Protein AF-J3F091-F1 (afdb_monomer)

Radius of gyration: 22.87 Å; Cα contacts (8 Å, |Δi|>4): 371; chains: 1; bounding box: 52×54×64 Å

Structure (mmCIF, N/CA/C/O backbone):
data_AF-J3F091-F1
#
_entry.id   AF-J3F091-F1
#
loop_
_atom_site.group_PDB
_atom_site.id
_atom_site.type_symbol
_atom_site.label_atom_id
_atom_site.label_alt_id
_atom_site.label_comp_id
_atom_site.label_asym_id
_atom_site.label_entity_id
_atom_site.label_seq_id
_atom_site.pdbx_PDB_ins_code
_atom_site.Cartn_x
_atom_site.Cartn_y
_atom_site.Cartn_z
_atom_site.occupancy
_atom_site.B_iso_or_equiv
_atom_site.auth_seq_id
_atom_site.auth_comp_id
_atom_site.auth_asym_id
_atom_site.auth_atom_id
_atom_site.pdbx_PDB_model_num
ATOM 1 N N . MET A 1 1 ? 9.835 2.067 -40.265 1.00 34.56 1 MET A N 1
ATOM 2 C CA . MET A 1 1 ? 10.605 1.625 -39.081 1.00 34.56 1 MET A CA 1
ATOM 3 C C . MET A 1 1 ? 11.265 2.865 -38.487 1.00 34.56 1 MET A C 1
ATOM 5 O O . MET A 1 1 ? 12.163 3.410 -39.111 1.00 34.56 1 MET A O 1
ATOM 9 N N . MET A 1 2 ? 10.737 3.411 -37.388 1.00 26.27 2 MET A N 1
ATOM 10 C CA . MET A 1 2 ? 11.212 4.689 -36.841 1.00 26.27 2 MET A CA 1
ATOM 11 C C . MET A 1 2 ? 12.392 4.422 -35.897 1.00 26.27 2 MET A C 1
ATOM 13 O O . MET A 1 2 ? 12.204 3.943 -34.782 1.00 26.27 2 MET A O 1
ATOM 17 N N . ASN A 1 3 ? 13.614 4.680 -36.372 1.00 36.56 3 ASN A N 1
ATOM 18 C CA . ASN A 1 3 ? 14.825 4.677 -35.551 1.00 36.56 3 ASN A CA 1
ATOM 19 C C . ASN A 1 3 ? 14.801 5.934 -34.674 1.00 36.56 3 ASN A C 1
ATOM 21 O O . ASN A 1 3 ? 15.277 6.995 -35.072 1.00 36.56 3 ASN A O 1
ATOM 25 N N . ILE A 1 4 ? 14.196 5.839 -33.490 1.00 39.91 4 ILE A N 1
ATOM 26 C CA . ILE A 1 4 ? 14.319 6.896 -32.489 1.00 39.91 4 ILE A CA 1
ATOM 27 C C . ILE A 1 4 ? 15.707 6.739 -31.869 1.00 39.91 4 ILE A C 1
ATOM 29 O O . ILE A 1 4 ? 15.922 5.904 -30.992 1.00 39.91 4 ILE A O 1
ATOM 33 N N . ALA A 1 5 ? 16.666 7.515 -32.372 1.00 38.53 5 ALA A N 1
ATOM 34 C CA . ALA A 1 5 ? 17.983 7.648 -31.770 1.00 38.53 5 ALA A CA 1
ATOM 35 C C . ALA A 1 5 ? 17.827 8.395 -30.438 1.00 38.53 5 ALA A C 1
ATOM 37 O O . ALA A 1 5 ? 17.924 9.620 -30.368 1.00 38.53 5 ALA A O 1
ATOM 38 N N . PHE A 1 6 ? 17.521 7.666 -29.367 1.00 47.50 6 PHE A N 1
ATOM 39 C CA . PHE A 1 6 ? 17.584 8.235 -28.031 1.00 47.50 6 PHE A CA 1
ATOM 40 C C . PHE A 1 6 ? 19.038 8.596 -27.740 1.00 47.50 6 PHE A C 1
ATOM 42 O O . PHE A 1 6 ? 19.936 7.772 -27.889 1.00 47.50 6 PHE A O 1
ATOM 49 N N . ALA A 1 7 ? 19.294 9.825 -27.291 1.00 58.09 7 ALA A N 1
ATOM 50 C CA . ALA A 1 7 ? 20.585 10.135 -26.699 1.00 58.09 7 ALA A CA 1
ATOM 51 C C . ALA A 1 7 ? 20.853 9.126 -25.567 1.00 58.09 7 ALA A C 1
ATOM 53 O O . ALA A 1 7 ? 20.085 9.068 -24.602 1.00 58.09 7 ALA A O 1
ATOM 54 N N . ASN A 1 8 ? 21.959 8.377 -25.655 1.00 67.88 8 ASN A N 1
ATOM 55 C CA . ASN A 1 8 ? 22.366 7.370 -24.660 1.00 67.88 8 ASN A CA 1
ATOM 56 C C . ASN A 1 8 ? 22.676 7.978 -23.276 1.00 67.88 8 ASN A C 1
ATOM 58 O O . ASN A 1 8 ? 23.118 7.281 -22.361 1.00 67.88 8 ASN A O 1
ATOM 62 N N . ARG A 1 9 ? 22.535 9.296 -23.098 1.00 84.31 9 ARG A N 1
ATOM 63 C CA . ARG A 1 9 ? 22.806 9.994 -21.841 1.00 84.31 9 ARG A CA 1
ATOM 64 C C . ARG A 1 9 ? 21.542 10.030 -20.990 1.00 84.31 9 ARG A C 1
ATOM 66 O O . ARG A 1 9 ? 20.541 10.597 -21.400 1.00 84.31 9 ARG A O 1
ATOM 73 N N . ILE A 1 10 ? 21.647 9.487 -19.782 1.00 86.19 10 ILE A N 1
ATOM 74 C CA . ILE A 1 10 ? 20.614 9.592 -18.748 1.00 86.19 10 ILE A CA 1
ATOM 75 C C . ILE A 1 10 ? 20.642 11.000 -18.141 1.00 86.19 10 ILE A C 1
ATOM 77 O O . ILE A 1 10 ? 21.720 11.463 -17.729 1.00 86.19 10 ILE A O 1
ATOM 81 N N . ASN A 1 11 ? 19.481 11.641 -18.035 1.00 85.31 11 ASN A N 1
ATOM 82 C CA . ASN A 1 11 ? 19.269 12.852 -17.251 1.00 85.31 11 ASN A CA 1
ATOM 83 C C . ASN A 1 11 ? 18.537 12.517 -15.946 1.00 85.31 11 ASN A C 1
ATOM 85 O O . ASN A 1 11 ? 17.369 12.151 -15.959 1.00 85.31 11 ASN A O 1
ATOM 89 N N . VAL A 1 12 ? 19.226 12.677 -14.815 1.00 78.62 12 VAL A N 1
ATOM 90 C CA . VAL A 1 12 ? 18.695 12.301 -13.498 1.00 78.62 12 VAL A CA 1
ATOM 91 C C . VAL A 1 12 ? 17.462 13.110 -13.126 1.00 78.62 12 VAL A C 1
ATOM 93 O O . VAL A 1 12 ? 16.561 12.548 -12.524 1.00 78.62 12 VAL A O 1
ATOM 96 N N . SER A 1 13 ? 17.378 14.392 -13.490 1.00 75.00 13 SER A N 1
ATOM 97 C CA . SER A 1 13 ? 16.257 15.239 -13.067 1.00 75.00 13 SER A CA 1
ATOM 98 C C . SER A 1 13 ? 14.975 15.007 -13.863 1.00 75.00 13 SER A C 1
ATOM 100 O O . SER A 1 13 ? 13.902 15.268 -13.333 1.00 75.00 13 SER A O 1
ATOM 102 N N . THR A 1 14 ? 15.065 14.509 -15.100 1.00 74.12 14 THR A N 1
ATOM 103 C CA . THR A 1 14 ? 13.910 14.463 -16.017 1.00 74.12 14 THR A CA 1
ATOM 104 C C . THR A 1 14 ? 13.577 13.081 -16.562 1.00 74.12 14 THR A C 1
ATOM 106 O O . THR A 1 14 ? 12.445 12.871 -16.983 1.00 74.12 14 THR A O 1
ATOM 109 N N . ASP A 1 15 ? 14.528 12.145 -16.617 1.00 68.25 15 ASP A N 1
ATOM 110 C CA . ASP A 1 15 ? 14.210 10.787 -17.063 1.00 68.25 15 ASP A CA 1
ATOM 111 C C . ASP A 1 15 ? 13.503 10.025 -15.938 1.00 68.25 15 ASP A C 1
ATOM 113 O O . ASP A 1 15 ? 13.957 10.047 -14.793 1.00 68.25 15 ASP A O 1
ATOM 117 N N . THR A 1 16 ? 12.435 9.304 -16.281 1.00 77.88 16 THR A N 1
ATOM 118 C CA . THR A 1 16 ? 11.893 8.226 -15.443 1.00 77.88 16 THR A CA 1
ATOM 119 C C . THR A 1 16 ? 12.799 6.998 -15.511 1.00 77.88 16 THR A C 1
ATOM 121 O O . THR A 1 16 ? 13.599 6.865 -16.445 1.00 77.88 16 THR A O 1
ATOM 124 N N . LEU A 1 17 ? 12.652 6.051 -14.581 1.00 80.38 17 LEU A N 1
ATOM 125 C CA . LEU A 1 17 ? 13.435 4.812 -14.593 1.00 80.38 17 LEU A CA 1
ATOM 126 C C . LEU A 1 17 ? 13.307 4.062 -15.929 1.00 80.38 17 LEU A C 1
ATOM 128 O O . LEU A 1 17 ? 14.318 3.681 -16.516 1.00 80.38 17 LEU A O 1
ATOM 132 N N . ASN A 1 18 ? 12.091 3.932 -16.464 1.00 77.19 18 ASN A N 1
ATOM 133 C CA . ASN A 1 18 ? 11.861 3.307 -17.770 1.00 77.19 18 ASN A CA 1
ATOM 134 C C . ASN A 1 18 ? 12.568 4.053 -18.907 1.00 77.19 18 ASN A C 1
ATOM 136 O O . ASN A 1 18 ? 13.228 3.426 -19.731 1.00 77.19 18 ASN A O 1
ATOM 140 N N . ALA A 1 19 ? 12.487 5.386 -18.943 1.00 74.25 19 ALA A N 1
ATOM 141 C CA . ALA A 1 19 ? 13.178 6.173 -19.963 1.00 74.25 19 ALA A CA 1
ATOM 142 C C . ALA A 1 19 ? 14.706 6.022 -19.855 1.00 74.25 19 ALA A C 1
ATOM 144 O O . ALA A 1 19 ? 15.386 5.818 -20.861 1.00 74.25 19 ALA A O 1
ATOM 145 N N . ALA A 1 20 ? 15.249 6.059 -18.636 1.00 81.56 20 ALA A N 1
ATOM 146 C CA . ALA A 1 20 ? 16.674 5.891 -18.379 1.00 81.56 20 ALA A CA 1
ATOM 147 C C . ALA A 1 20 ? 17.183 4.496 -18.781 1.00 81.56 20 ALA A C 1
ATOM 149 O O . ALA A 1 20 ? 18.269 4.393 -19.354 1.00 81.56 20 ALA A O 1
ATOM 150 N N . LEU A 1 21 ? 16.399 3.442 -18.529 1.00 85.88 21 LEU A N 1
ATOM 151 C CA . LEU A 1 21 ? 16.703 2.070 -18.945 1.00 85.88 21 LEU A CA 1
ATOM 152 C C . LEU A 1 21 ? 16.613 1.904 -20.467 1.00 85.88 21 LEU A C 1
ATOM 154 O O . LEU A 1 21 ? 17.529 1.345 -21.067 1.00 85.88 21 LEU A O 1
ATOM 158 N N . LEU A 1 22 ? 15.579 2.455 -21.114 1.00 82.19 22 LEU A N 1
ATOM 159 C CA . LEU A 1 22 ? 15.420 2.407 -22.574 1.00 82.19 22 LEU A CA 1
ATOM 160 C C . LEU A 1 22 ? 16.574 3.090 -23.319 1.00 82.19 22 LEU A C 1
ATOM 162 O O . LEU A 1 22 ? 17.001 2.609 -24.362 1.00 82.19 22 LEU A O 1
ATOM 166 N N . ARG A 1 23 ? 17.170 4.148 -22.756 1.00 84.12 23 ARG A N 1
ATOM 167 C CA . ARG A 1 23 ? 18.395 4.774 -23.298 1.00 84.12 23 ARG A CA 1
ATOM 168 C C . ARG A 1 23 ? 19.633 3.869 -23.252 1.00 84.12 23 ARG A C 1
ATOM 170 O O . ARG A 1 23 ? 20.684 4.265 -23.751 1.00 84.12 23 ARG A O 1
ATOM 177 N N . LYS A 1 24 ? 19.553 2.710 -22.592 1.00 89.12 24 LYS A N 1
ATOM 178 C CA . LYS A 1 24 ? 20.671 1.791 -22.331 1.00 89.12 24 LYS A CA 1
ATOM 179 C C . LYS A 1 24 ? 20.488 0.397 -22.913 1.00 89.12 24 LYS A C 1
ATOM 181 O O . LYS A 1 24 ? 21.381 -0.430 -22.760 1.00 89.12 24 LYS A O 1
ATOM 186 N N . VAL A 1 25 ? 19.389 0.143 -23.619 1.00 84.94 25 VAL A N 1
ATOM 187 C CA . VAL A 1 25 ? 19.087 -1.183 -24.186 1.00 84.94 25 VAL A CA 1
ATOM 188 C C . VAL A 1 25 ? 20.053 -1.613 -25.292 1.00 84.94 25 VAL A C 1
ATOM 190 O O . VAL A 1 25 ? 20.107 -2.794 -25.625 1.00 84.94 25 VAL A O 1
ATOM 193 N N . ASP A 1 26 ? 20.829 -0.670 -25.837 1.00 85.19 26 ASP A N 1
ATOM 194 C CA . ASP A 1 26 ? 21.852 -0.924 -26.855 1.00 85.19 26 ASP A CA 1
ATOM 195 C C . ASP A 1 26 ? 23.283 -0.586 -26.386 1.00 85.19 26 ASP A C 1
ATOM 197 O O . ASP A 1 26 ? 24.215 -0.438 -27.171 1.00 85.19 26 ASP A O 1
ATOM 201 N N . ASN A 1 27 ? 23.494 -0.444 -25.074 1.00 87.38 27 ASN A N 1
ATOM 202 C CA . ASN A 1 27 ? 24.823 -0.163 -24.539 1.00 87.38 27 ASN A CA 1
ATOM 203 C C . ASN A 1 27 ? 25.702 -1.426 -24.549 1.00 87.38 27 ASN A C 1
ATOM 205 O O . ASN A 1 27 ? 25.339 -2.441 -23.968 1.00 87.38 27 ASN A O 1
ATOM 209 N N . HIS A 1 28 ? 26.907 -1.329 -25.114 1.00 87.88 28 HIS A N 1
ATOM 210 C CA . HIS A 1 28 ? 27.915 -2.399 -25.041 1.00 87.88 28 HIS A CA 1
ATOM 211 C C . HIS A 1 28 ? 28.732 -2.381 -23.739 1.00 87.88 28 HIS A C 1
ATOM 213 O O . HIS A 1 28 ? 29.452 -3.327 -23.434 1.00 87.88 28 HIS A O 1
ATOM 219 N N . SER A 1 29 ? 28.636 -1.300 -22.962 1.00 88.62 29 SER A N 1
ATOM 220 C CA . SER A 1 29 ? 29.273 -1.173 -21.653 1.00 88.62 29 SER A CA 1
ATOM 221 C C . SER A 1 29 ? 28.506 -0.209 -20.745 1.00 88.62 29 SER A C 1
ATOM 223 O O . SER A 1 29 ? 27.761 0.672 -21.201 1.00 88.62 29 SER A O 1
ATOM 225 N N . PHE A 1 30 ? 28.694 -0.376 -19.435 1.00 89.88 30 PHE A N 1
ATOM 226 C CA . PHE A 1 30 ? 28.056 0.424 -18.395 1.00 89.88 30 PHE A CA 1
ATOM 227 C C . PHE A 1 30 ? 29.126 0.987 -17.464 1.00 89.88 30 PHE A C 1
ATOM 229 O O . PHE A 1 30 ? 29.963 0.259 -16.942 1.00 89.88 30 PHE A O 1
ATOM 236 N N . SER A 1 31 ? 29.121 2.307 -17.287 1.00 91.25 31 SER A N 1
ATOM 237 C CA . SER A 1 31 ? 30.067 3.004 -16.414 1.00 91.25 31 SER A CA 1
ATOM 238 C C . SER A 1 31 ? 29.506 3.193 -15.008 1.00 91.25 31 SER A C 1
ATOM 240 O O . SER A 1 31 ? 28.291 3.277 -14.833 1.00 91.25 31 SER A O 1
ATOM 242 N N . GLU A 1 32 ? 30.378 3.421 -14.023 1.00 90.62 32 GLU A N 1
ATOM 243 C CA . GLU A 1 32 ? 29.967 3.751 -12.646 1.00 90.62 32 GLU A CA 1
ATOM 244 C C . GLU A 1 32 ? 29.029 4.969 -12.583 1.00 90.62 32 GLU A C 1
ATOM 246 O O . GLU A 1 32 ? 28.060 5.016 -11.821 1.00 90.62 32 GLU A O 1
ATOM 251 N N . LYS A 1 33 ? 29.254 5.945 -13.472 1.00 91.12 33 LYS A N 1
ATOM 252 C CA . LYS A 1 33 ? 28.367 7.102 -13.637 1.00 91.12 33 LYS A CA 1
ATOM 253 C C . LYS A 1 33 ? 26.975 6.692 -14.119 1.00 91.12 33 LYS A C 1
ATOM 255 O O . LYS A 1 33 ? 25.996 7.315 -13.728 1.00 91.12 33 LYS A O 1
ATOM 260 N N . THR A 1 34 ? 26.871 5.677 -14.974 1.00 92.12 34 THR A N 1
ATOM 261 C CA . THR A 1 34 ? 25.578 5.138 -15.419 1.00 92.12 34 THR A CA 1
ATOM 262 C C . THR A 1 34 ? 24.849 4.475 -14.258 1.00 92.12 34 THR A C 1
ATOM 264 O O . THR A 1 34 ? 23.692 4.813 -14.023 1.00 92.12 34 THR A O 1
ATOM 267 N N . PHE A 1 35 ? 25.531 3.624 -13.487 1.00 92.94 35 PHE A N 1
ATOM 268 C CA . PHE A 1 35 ? 24.922 2.973 -12.328 1.00 92.94 35 PHE A CA 1
ATOM 269 C C . PHE A 1 35 ? 24.443 3.990 -11.293 1.00 92.94 35 PHE A C 1
ATOM 271 O O . PHE A 1 35 ? 23.296 3.942 -10.871 1.00 92.94 35 PHE A O 1
ATOM 278 N N . THR A 1 36 ? 25.272 4.979 -10.954 1.00 92.81 36 THR A N 1
ATOM 279 C CA . THR A 1 36 ? 24.921 6.022 -9.973 1.00 92.81 36 THR A CA 1
ATOM 280 C C . THR A 1 36 ? 23.674 6.810 -10.382 1.00 92.81 36 THR A C 1
ATOM 282 O O . THR A 1 36 ? 22.824 7.116 -9.549 1.00 92.81 36 THR A O 1
ATOM 285 N N . LYS A 1 37 ? 23.518 7.099 -11.679 1.00 94.44 37 LYS A N 1
ATOM 286 C CA . LYS A 1 37 ? 22.314 7.760 -12.195 1.00 94.44 37 LYS A CA 1
ATOM 287 C C . LYS A 1 37 ? 21.075 6.871 -12.107 1.00 94.44 37 LYS A C 1
ATOM 289 O O . LYS A 1 37 ? 20.023 7.370 -11.727 1.00 94.44 37 LYS A O 1
ATOM 294 N N . LEU A 1 38 ? 21.198 5.585 -12.438 1.00 94.31 38 LEU A N 1
ATOM 295 C CA . LEU A 1 38 ? 20.089 4.633 -12.331 1.00 94.31 38 LEU A CA 1
ATOM 296 C C . LEU A 1 38 ? 19.645 4.446 -10.877 1.00 94.31 38 LEU A C 1
ATOM 298 O O . LEU A 1 38 ? 18.449 4.487 -10.624 1.00 94.31 38 LEU A O 1
ATOM 302 N N . VAL A 1 39 ? 20.585 4.356 -9.929 1.00 90.06 39 VAL A N 1
ATOM 303 C CA . VAL A 1 39 ? 20.281 4.344 -8.486 1.00 90.06 39 VAL A CA 1
ATOM 304 C C . VAL A 1 39 ? 19.496 5.593 -8.095 1.00 90.06 39 VAL A C 1
ATOM 306 O O . VAL A 1 39 ? 18.419 5.487 -7.523 1.00 90.06 39 VAL A O 1
ATOM 309 N N . SER A 1 40 ? 19.991 6.780 -8.455 1.00 88.62 40 SER A N 1
ATOM 310 C CA . SER A 1 40 ? 19.326 8.038 -8.097 1.00 88.62 40 SER A CA 1
ATOM 311 C C . SER A 1 40 ? 17.902 8.136 -8.650 1.00 88.62 40 SER A C 1
ATOM 313 O O . SER A 1 40 ? 17.017 8.616 -7.948 1.00 88.62 40 SER A O 1
ATOM 315 N N . ILE A 1 41 ? 17.680 7.694 -9.890 1.00 80.94 41 ILE A N 1
ATOM 316 C CA . ILE A 1 41 ? 16.355 7.708 -10.520 1.00 80.94 41 ILE A CA 1
ATOM 317 C C . ILE A 1 41 ? 15.448 6.647 -9.892 1.00 80.94 41 ILE A C 1
ATOM 319 O O . ILE A 1 41 ? 14.300 6.941 -9.586 1.00 80.94 41 ILE A O 1
ATOM 323 N N . ALA A 1 42 ? 15.950 5.434 -9.656 1.00 82.69 42 ALA A N 1
ATOM 324 C CA . ALA A 1 42 ? 15.167 4.356 -9.062 1.00 82.69 42 ALA A CA 1
ATOM 325 C C . ALA A 1 42 ? 14.718 4.687 -7.632 1.00 82.69 42 ALA A C 1
ATOM 327 O O . ALA A 1 42 ? 13.562 4.441 -7.300 1.00 82.69 42 ALA A O 1
ATOM 328 N N . ASN A 1 43 ? 15.593 5.298 -6.827 1.00 81.44 43 ASN A N 1
ATOM 329 C CA . ASN A 1 43 ? 15.268 5.756 -5.476 1.00 81.44 43 ASN A CA 1
ATOM 330 C C . ASN A 1 43 ? 14.195 6.842 -5.484 1.00 81.44 43 ASN A C 1
ATOM 332 O O . ASN A 1 43 ? 13.275 6.797 -4.677 1.00 81.44 43 ASN A O 1
ATOM 336 N N . ARG A 1 44 ? 14.292 7.801 -6.413 1.00 85.56 44 ARG A N 1
ATOM 337 C CA . ARG A 1 44 ? 13.284 8.854 -6.559 1.00 85.56 44 ARG A CA 1
ATOM 338 C C . ARG A 1 44 ? 11.940 8.284 -7.017 1.00 85.56 44 ARG A C 1
ATOM 340 O O . ARG A 1 44 ? 10.916 8.607 -6.436 1.00 85.56 44 ARG A O 1
ATOM 347 N N . ASP A 1 45 ? 11.949 7.456 -8.058 1.00 68.50 45 ASP A N 1
ATOM 348 C CA . ASP A 1 45 ? 10.725 7.003 -8.730 1.00 68.50 45 ASP A CA 1
ATOM 349 C C . ASP A 1 45 ? 10.014 5.868 -7.985 1.00 68.50 45 ASP A C 1
ATOM 351 O O . ASP A 1 45 ? 8.820 5.668 -8.177 1.00 68.50 45 ASP A O 1
ATOM 355 N N . ASN A 1 46 ? 10.746 5.099 -7.176 1.00 69.75 46 ASN A N 1
ATOM 356 C CA . ASN A 1 46 ? 10.236 3.897 -6.516 1.00 69.75 46 ASN A CA 1
ATOM 357 C C . ASN A 1 46 ? 10.582 3.878 -5.028 1.00 69.75 46 ASN A C 1
ATOM 359 O O . ASN A 1 46 ? 10.647 2.800 -4.470 1.00 69.75 46 ASN A O 1
ATOM 363 N N . GLN A 1 47 ? 10.898 5.019 -4.407 1.00 76.00 47 GLN A N 1
ATOM 364 C CA . GLN A 1 47 ? 11.142 5.141 -2.958 1.00 76.00 47 GLN A CA 1
ATOM 365 C C . GLN A 1 47 ? 12.178 4.148 -2.383 1.00 76.00 47 GLN A C 1
ATOM 367 O O . GLN A 1 47 ? 12.180 3.833 -1.193 1.00 76.00 47 GLN A O 1
ATOM 372 N N . LEU A 1 48 ? 13.106 3.659 -3.213 1.00 71.88 48 LEU A N 1
ATOM 373 C CA . LEU A 1 48 ? 14.166 2.765 -2.760 1.00 71.88 48 LEU A CA 1
ATOM 374 C C . LEU A 1 48 ? 15.166 3.514 -1.879 1.00 71.88 48 LEU A C 1
ATOM 376 O O . LEU A 1 48 ? 15.605 4.621 -2.200 1.00 71.88 48 LEU A O 1
ATOM 380 N N . SER A 1 49 ? 15.617 2.859 -0.810 1.00 79.38 49 SER A N 1
ATOM 381 C CA . SER A 1 49 ? 16.794 3.332 -0.088 1.00 79.38 49 SER A CA 1
ATOM 382 C C . SER A 1 49 ? 18.038 3.226 -0.975 1.00 79.38 49 SER A C 1
ATOM 384 O O . SER A 1 49 ? 18.166 2.321 -1.806 1.00 79.38 49 SER A O 1
ATOM 386 N N . SER A 1 50 ? 19.008 4.117 -0.755 1.00 81.38 50 SER A N 1
ATOM 387 C CA . SER A 1 50 ? 20.271 4.110 -1.502 1.00 81.38 50 SER A CA 1
ATOM 388 C C . SER A 1 50 ? 20.992 2.769 -1.448 1.00 81.38 50 SER A C 1
ATOM 390 O O . SER A 1 50 ? 21.515 2.330 -2.466 1.00 81.38 50 SER A O 1
ATOM 392 N N . ALA A 1 51 ? 20.956 2.078 -0.307 1.00 78.62 51 ALA A N 1
ATOM 393 C CA . ALA A 1 51 ? 21.569 0.762 -0.164 1.00 78.62 51 ALA A CA 1
ATOM 394 C C . ALA A 1 51 ? 20.899 -0.303 -1.052 1.00 78.62 51 ALA A C 1
ATOM 396 O O . ALA A 1 51 ? 21.594 -1.101 -1.682 1.00 78.62 51 ALA A O 1
ATOM 397 N N . VAL A 1 52 ? 19.564 -0.298 -1.154 1.00 81.44 52 VAL A N 1
ATOM 398 C CA . VAL A 1 52 ? 18.832 -1.248 -2.010 1.00 81.44 52 VAL A CA 1
ATOM 399 C C . VAL A 1 52 ? 19.050 -0.921 -3.487 1.00 81.44 52 VAL A C 1
ATOM 401 O O . VAL A 1 52 ? 19.346 -1.819 -4.273 1.00 81.44 52 VAL A O 1
ATOM 404 N N . GLY A 1 53 ? 18.992 0.360 -3.864 1.00 85.00 53 GLY A N 1
ATOM 405 C CA . GLY A 1 53 ? 19.290 0.792 -5.229 1.00 85.00 53 GLY A CA 1
ATOM 406 C C . GLY A 1 53 ? 20.709 0.410 -5.669 1.00 85.00 53 GLY A C 1
ATOM 407 O O . GLY A 1 53 ? 20.893 -0.133 -6.761 1.00 85.00 53 GLY A O 1
ATOM 408 N N . GLU A 1 54 ? 21.720 0.626 -4.819 1.00 86.25 54 GLU A N 1
ATOM 409 C CA . GLU A 1 54 ? 23.096 0.194 -5.102 1.00 86.25 54 GLU A CA 1
ATOM 410 C C . GLU A 1 54 ? 23.224 -1.327 -5.208 1.00 86.25 54 GLU A C 1
ATOM 412 O O . GLU A 1 54 ? 23.970 -1.816 -6.060 1.00 86.25 54 GLU A O 1
ATOM 417 N N . SER A 1 55 ? 22.475 -2.080 -4.404 1.00 86.44 55 SER A N 1
ATOM 418 C CA . SER A 1 55 ? 22.484 -3.538 -4.490 1.00 86.44 55 SER A CA 1
ATOM 419 C C . SER A 1 55 ? 21.936 -4.045 -5.825 1.00 86.44 55 SER A C 1
ATOM 421 O O . SER A 1 55 ? 22.542 -4.913 -6.456 1.00 86.44 55 SER A O 1
ATOM 423 N N . ILE A 1 56 ? 20.868 -3.418 -6.329 1.00 91.94 56 ILE A N 1
ATOM 424 C CA . ILE A 1 56 ? 20.298 -3.738 -7.641 1.00 91.94 56 ILE A CA 1
ATOM 425 C C . ILE A 1 56 ? 21.272 -3.371 -8.764 1.00 91.94 56 ILE A C 1
ATOM 427 O O . ILE A 1 56 ? 21.664 -4.239 -9.539 1.00 91.94 56 ILE A O 1
ATOM 431 N N . PHE A 1 57 ? 21.679 -2.100 -8.865 1.00 93.62 57 PHE A N 1
ATOM 432 C CA . PHE A 1 57 ? 22.348 -1.595 -10.072 1.00 93.62 57 PHE A CA 1
ATOM 433 C C . PHE A 1 57 ? 23.872 -1.732 -10.073 1.00 93.62 57 PHE A C 1
ATOM 435 O O . PHE A 1 57 ? 24.461 -1.781 -11.154 1.00 93.62 57 PHE A O 1
ATOM 442 N N . LYS A 1 58 ? 24.510 -1.788 -8.898 1.00 88.75 58 LYS A N 1
ATOM 443 C CA . LYS A 1 58 ? 25.973 -1.913 -8.756 1.00 88.75 58 LYS A CA 1
ATOM 444 C C . LYS A 1 58 ? 26.415 -3.305 -8.303 1.00 88.75 58 LYS A C 1
ATOM 446 O O . LYS A 1 58 ? 27.614 -3.547 -8.218 1.00 88.75 58 LYS A O 1
ATOM 451 N N . GLY A 1 59 ? 25.477 -4.203 -7.983 1.00 75.19 59 GLY A N 1
ATOM 452 C CA . GLY A 1 59 ? 25.786 -5.554 -7.504 1.00 75.19 59 GLY A CA 1
ATOM 453 C C . GLY A 1 59 ? 26.489 -5.578 -6.143 1.00 75.19 59 GLY A C 1
ATOM 454 O O . GLY A 1 59 ? 27.190 -6.536 -5.829 1.00 75.19 59 GLY A O 1
ATOM 455 N N . ARG A 1 60 ? 26.346 -4.517 -5.339 1.00 76.56 60 ARG A N 1
ATOM 456 C CA . ARG A 1 60 ? 26.881 -4.481 -3.972 1.00 76.56 60 ARG A CA 1
ATOM 457 C C . ARG A 1 60 ? 25.980 -5.305 -3.054 1.00 76.56 60 ARG A C 1
ATOM 459 O O . ARG A 1 60 ? 24.757 -5.250 -3.172 1.00 76.56 60 ARG A O 1
ATOM 466 N N . ALA A 1 61 ? 26.555 -6.060 -2.125 1.00 63.69 61 ALA A N 1
ATOM 467 C CA . ALA A 1 61 ? 25.753 -6.685 -1.079 1.00 63.69 61 ALA A CA 1
ATOM 468 C C . ALA A 1 61 ? 25.021 -5.589 -0.286 1.00 63.69 61 ALA A C 1
ATOM 470 O O . ALA A 1 61 ? 25.634 -4.591 0.101 1.00 63.69 61 ALA A O 1
ATOM 471 N N . ALA A 1 62 ? 23.711 -5.745 -0.082 1.00 58.16 62 ALA A N 1
ATOM 472 C CA . ALA A 1 62 ? 22.985 -4.879 0.837 1.00 58.16 62 ALA A CA 1
ATOM 473 C C . ALA A 1 62 ? 23.587 -5.063 2.239 1.00 58.16 62 ALA A C 1
ATOM 475 O O . ALA A 1 62 ? 23.781 -6.197 2.673 1.00 58.16 62 ALA A O 1
ATOM 476 N N . ALA A 1 63 ? 23.914 -3.965 2.923 1.00 54.66 63 ALA A N 1
ATOM 477 C CA . ALA A 1 63 ? 24.440 -4.028 4.283 1.00 54.66 63 ALA A CA 1
ATOM 478 C C . ALA A 1 63 ? 23.455 -4.753 5.222 1.00 54.66 63 ALA A C 1
ATOM 480 O O . ALA A 1 63 ? 22.232 -4.695 5.029 1.00 54.66 63 ALA A O 1
ATOM 481 N N . ASP A 1 64 ? 23.980 -5.422 6.249 1.00 51.12 64 ASP A N 1
ATOM 482 C CA . ASP A 1 64 ? 23.150 -6.080 7.257 1.00 51.12 64 ASP A CA 1
ATOM 483 C C . ASP A 1 64 ? 22.167 -5.079 7.886 1.00 51.12 64 ASP A C 1
ATOM 485 O O . ASP A 1 64 ? 22.502 -3.930 8.168 1.00 51.12 64 ASP A O 1
ATOM 489 N N . GLY A 1 65 ? 20.912 -5.503 8.057 1.00 50.84 65 GLY A N 1
ATOM 490 C CA . GLY A 1 65 ? 19.852 -4.656 8.619 1.00 50.84 65 GLY A CA 1
ATOM 491 C C . GLY A 1 65 ? 19.146 -3.704 7.641 1.00 50.84 65 GLY A C 1
ATOM 492 O O . GLY A 1 65 ? 18.170 -3.076 8.041 1.00 50.84 65 GLY A O 1
ATOM 493 N N . VAL A 1 66 ? 19.536 -3.636 6.359 1.00 60.84 66 VAL A N 1
ATOM 494 C CA . VAL A 1 66 ? 18.786 -2.846 5.361 1.00 60.84 66 VAL A CA 1
ATOM 495 C C . VAL A 1 66 ? 17.355 -3.384 5.230 1.00 60.84 66 VAL A C 1
ATOM 497 O O . VAL A 1 66 ? 17.147 -4.577 4.964 1.00 60.84 66 VAL A O 1
ATOM 500 N N . GLN A 1 67 ? 16.374 -2.498 5.436 1.00 63.47 67 GLN A N 1
ATOM 501 C CA . GLN A 1 67 ? 14.967 -2.775 5.164 1.00 63.47 67 GLN A CA 1
ATOM 502 C C . GLN A 1 67 ? 14.745 -2.767 3.652 1.00 63.47 67 GLN A C 1
ATOM 504 O O . GLN A 1 67 ? 15.008 -1.775 2.970 1.00 63.47 67 GLN A O 1
ATOM 509 N N . VAL A 1 68 ? 14.321 -3.914 3.128 1.00 67.12 68 VAL A N 1
ATOM 510 C CA . VAL A 1 68 ? 14.031 -4.106 1.710 1.00 67.12 68 VAL A CA 1
ATOM 511 C C . VAL A 1 68 ? 12.524 -3.992 1.541 1.00 67.12 68 VAL A C 1
ATOM 513 O O . VAL A 1 68 ? 11.801 -4.911 1.916 1.00 67.12 68 VAL A O 1
ATOM 516 N N . ASP A 1 69 ? 12.050 -2.885 0.971 1.00 73.44 69 ASP A N 1
ATOM 517 C CA . ASP A 1 69 ? 10.648 -2.793 0.572 1.00 73.44 69 ASP A CA 1
ATOM 518 C C . ASP A 1 69 ? 10.415 -3.617 -0.703 1.00 73.44 69 ASP A C 1
ATOM 520 O O . ASP A 1 69 ? 10.845 -3.263 -1.807 1.00 73.44 69 ASP A O 1
ATOM 524 N N . ALA A 1 70 ? 9.724 -4.744 -0.544 1.00 76.00 70 ALA A N 1
ATOM 525 C CA . ALA A 1 70 ? 9.421 -5.660 -1.630 1.00 76.00 70 ALA A CA 1
ATOM 526 C C . ALA A 1 70 ? 8.561 -5.015 -2.729 1.00 76.00 70 ALA A C 1
ATOM 528 O O . ALA A 1 70 ? 8.642 -5.448 -3.880 1.00 76.00 70 ALA A O 1
ATOM 529 N N . VAL A 1 71 ? 7.749 -4.000 -2.413 1.00 69.12 71 VAL A N 1
ATOM 530 C CA . VAL A 1 71 ? 6.920 -3.295 -3.404 1.00 69.12 71 VAL A CA 1
ATOM 531 C C . VAL A 1 71 ? 7.803 -2.453 -4.314 1.00 69.12 71 VAL A C 1
ATOM 533 O O . VAL A 1 71 ? 7.782 -2.637 -5.534 1.00 69.12 71 VAL A O 1
ATOM 536 N N . SER A 1 72 ? 8.651 -1.617 -3.723 1.00 74.44 72 SER A N 1
ATOM 537 C CA . SER A 1 72 ? 9.638 -0.807 -4.436 1.00 74.44 72 SER A CA 1
ATOM 538 C C . SER A 1 72 ? 10.575 -1.655 -5.308 1.00 74.44 72 SER A C 1
ATOM 540 O O . SER A 1 72 ? 10.808 -1.344 -6.479 1.00 74.44 72 SER A O 1
ATOM 542 N N . VAL A 1 73 ? 11.057 -2.794 -4.792 1.00 81.75 73 VAL A N 1
ATOM 543 C CA . VAL A 1 73 ? 11.905 -3.718 -5.569 1.00 81.75 73 VAL A CA 1
ATOM 544 C C . VAL A 1 73 ? 11.128 -4.386 -6.712 1.00 81.75 73 VAL A C 1
ATOM 546 O O . VAL A 1 73 ? 11.662 -4.525 -7.816 1.00 81.75 73 VAL A O 1
ATOM 549 N N . LYS A 1 74 ? 9.856 -4.763 -6.508 1.00 80.62 74 LYS A N 1
ATOM 550 C CA . LYS A 1 74 ? 8.995 -5.296 -7.583 1.00 80.62 74 LYS A CA 1
ATOM 551 C C . LYS A 1 74 ? 8.745 -4.256 -8.677 1.00 80.62 74 LYS A C 1
ATOM 553 O O . LYS A 1 74 ? 8.795 -4.620 -9.849 1.00 80.62 74 LYS A O 1
ATOM 558 N N . ALA A 1 75 ? 8.531 -2.988 -8.328 1.00 69.56 75 ALA A N 1
ATOM 559 C CA . ALA A 1 75 ? 8.336 -1.913 -9.302 1.00 69.56 75 ALA A CA 1
ATOM 560 C C . ALA A 1 75 ? 9.574 -1.728 -10.200 1.00 69.56 75 ALA A C 1
ATOM 562 O O . ALA A 1 75 ? 9.461 -1.709 -11.429 1.00 69.56 75 ALA A O 1
ATOM 563 N N . VAL A 1 76 ? 10.773 -1.739 -9.606 1.00 82.00 76 VAL A N 1
ATOM 564 C CA . VAL A 1 76 ? 12.033 -1.733 -10.368 1.00 82.00 76 VAL A CA 1
ATOM 565 C C . VAL A 1 76 ? 12.193 -2.992 -11.222 1.00 82.00 76 VAL A C 1
ATOM 567 O O . VAL A 1 76 ? 12.602 -2.899 -12.380 1.00 82.00 76 VAL A O 1
ATOM 570 N N . LYS A 1 77 ? 11.821 -4.169 -10.704 1.00 86.25 77 LYS A N 1
ATOM 571 C CA . LYS A 1 77 ? 11.852 -5.426 -11.469 1.00 86.25 77 LYS A CA 1
ATOM 572 C C . LYS A 1 77 ? 10.940 -5.378 -12.703 1.00 86.25 77 LYS A C 1
ATOM 574 O O . LYS A 1 77 ? 11.332 -5.869 -13.762 1.00 86.25 77 LYS A O 1
ATOM 579 N N . VAL A 1 78 ? 9.751 -4.782 -12.594 1.00 73.31 78 VAL A N 1
ATOM 580 C CA . VAL A 1 78 ? 8.828 -4.594 -13.729 1.00 73.31 78 VAL A CA 1
ATOM 581 C C . VAL A 1 78 ? 9.445 -3.666 -14.775 1.00 73.31 78 VAL A C 1
ATOM 583 O O . VAL A 1 78 ? 9.526 -4.050 -15.939 1.00 73.31 78 VAL A O 1
ATOM 586 N N . ALA A 1 79 ? 9.975 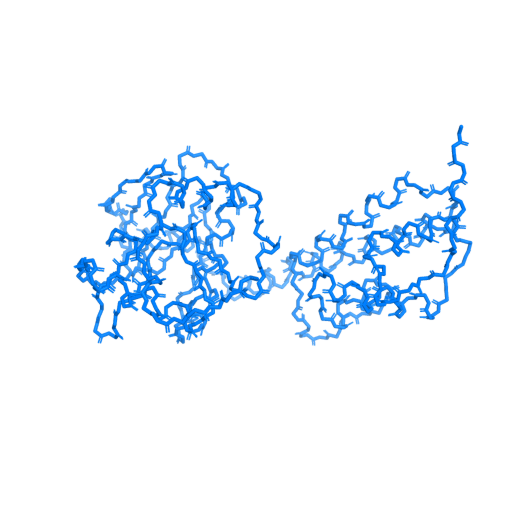-2.511 -14.359 1.00 73.19 79 ALA A N 1
ATOM 587 C CA . ALA A 1 79 ? 10.647 -1.564 -15.254 1.00 73.19 79 ALA A CA 1
ATOM 588 C C . ALA A 1 79 ? 11.821 -2.204 -16.024 1.00 73.19 79 ALA A C 1
ATOM 590 O O . ALA A 1 79 ? 11.959 -2.045 -17.239 1.00 73.19 79 ALA A O 1
ATOM 591 N 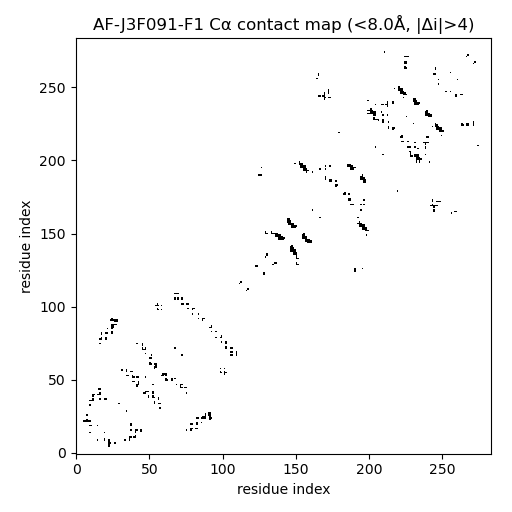N . LEU A 1 80 ? 12.641 -2.996 -15.328 1.00 84.62 80 LEU A N 1
ATOM 592 C CA . LEU A 1 80 ? 13.728 -3.772 -15.928 1.00 84.62 80 LEU A CA 1
ATOM 593 C C . LEU A 1 80 ? 13.220 -4.823 -16.921 1.00 84.62 80 LEU A C 1
ATOM 595 O O . LEU A 1 80 ? 13.785 -4.956 -18.005 1.00 84.62 80 LEU A O 1
ATOM 599 N N . SER A 1 81 ? 12.156 -5.550 -16.569 1.00 78.56 81 SER A N 1
ATOM 600 C CA . SER A 1 81 ? 11.567 -6.592 -17.421 1.00 78.56 81 SER A CA 1
ATOM 601 C C . SER A 1 81 ? 10.966 -6.011 -18.700 1.00 78.56 81 SER A C 1
ATOM 603 O O . SER A 1 81 ? 11.090 -6.606 -19.769 1.00 78.56 81 SER A O 1
ATOM 605 N N . ASP A 1 82 ? 10.342 -4.837 -18.610 1.00 70.75 82 ASP A N 1
ATOM 606 C CA . ASP A 1 82 ? 9.798 -4.134 -19.768 1.00 70.75 82 ASP A CA 1
ATOM 607 C C . ASP A 1 82 ? 10.905 -3.607 -20.679 1.00 70.75 82 ASP A C 1
ATOM 609 O O . ASP A 1 82 ? 10.867 -3.836 -21.887 1.00 70.75 82 ASP A O 1
ATOM 613 N N . ALA A 1 83 ? 11.939 -2.980 -20.117 1.00 77.50 83 ALA A N 1
ATOM 614 C CA . ALA A 1 83 ? 13.074 -2.499 -20.896 1.00 77.50 83 ALA A CA 1
ATOM 615 C C . ALA A 1 83 ? 13.879 -3.643 -21.547 1.00 77.50 83 ALA A C 1
ATOM 617 O O . ALA A 1 83 ? 14.350 -3.488 -22.675 1.00 77.50 83 ALA A O 1
ATOM 618 N N . LEU A 1 84 ? 13.982 -4.810 -20.895 1.00 83.00 84 LEU A N 1
ATOM 619 C CA . LEU A 1 84 ? 14.669 -5.992 -21.429 1.00 83.00 84 LEU A CA 1
ATOM 620 C C . LEU A 1 84 ? 14.084 -6.460 -22.774 1.00 83.00 84 LEU A C 1
ATOM 622 O O . LEU A 1 84 ? 14.836 -6.911 -23.635 1.00 83.00 84 LEU A O 1
ATOM 626 N N . LYS A 1 85 ? 12.774 -6.283 -23.004 1.00 85.50 85 LYS A N 1
ATOM 627 C CA . LYS A 1 85 ? 12.104 -6.617 -24.281 1.00 85.50 85 LYS A CA 1
ATOM 628 C C . LYS A 1 85 ? 12.670 -5.843 -25.477 1.00 85.50 85 LYS A C 1
ATOM 630 O O . LYS A 1 85 ? 12.474 -6.249 -26.619 1.00 85.50 85 LYS A O 1
ATOM 635 N N . HIS A 1 86 ? 13.349 -4.725 -25.223 1.00 81.31 86 HIS A N 1
ATOM 636 C CA . HIS A 1 86 ? 13.908 -3.838 -26.241 1.00 81.31 86 HIS A CA 1
ATOM 637 C C . HIS A 1 86 ? 15.432 -3.964 -26.391 1.00 81.31 86 HIS A C 1
ATOM 639 O O . HIS A 1 86 ? 16.016 -3.257 -27.214 1.00 81.31 86 HIS A O 1
ATOM 645 N N . VAL A 1 87 ? 16.077 -4.842 -25.615 1.00 84.75 87 VAL A N 1
ATOM 646 C CA . VAL A 1 87 ? 17.526 -5.067 -25.652 1.00 84.75 87 VAL A CA 1
ATOM 647 C C . VAL A 1 87 ? 17.924 -5.849 -26.895 1.00 84.75 87 VAL A C 1
ATOM 649 O O . VAL A 1 87 ? 17.334 -6.880 -27.209 1.00 84.75 87 VAL A O 1
ATOM 652 N N . LYS A 1 88 ? 18.942 -5.349 -27.601 1.00 81.12 88 LYS A N 1
ATOM 653 C CA . LYS A 1 88 ? 19.353 -5.881 -28.910 1.00 81.12 88 LYS A CA 1
ATOM 654 C C . LYS A 1 88 ? 20.726 -6.542 -28.921 1.00 81.12 88 LYS A C 1
ATOM 656 O O . LYS A 1 88 ? 21.020 -7.273 -29.860 1.00 81.12 88 LYS A O 1
ATOM 661 N N . ASN A 1 89 ? 21.556 -6.299 -27.905 1.00 88.56 89 ASN A N 1
ATOM 662 C CA . ASN A 1 89 ? 22.898 -6.870 -27.818 1.00 88.56 89 ASN A CA 1
ATOM 663 C C . ASN A 1 89 ? 23.112 -7.652 -26.514 1.00 88.56 89 ASN A C 1
ATOM 665 O O . ASN A 1 89 ? 22.500 -7.372 -25.480 1.00 88.56 89 ASN A O 1
ATOM 669 N N . GLU A 1 90 ? 24.011 -8.634 -26.572 1.00 89.81 90 GLU A N 1
ATOM 670 C CA . GLU A 1 90 ? 24.247 -9.579 -25.475 1.00 89.81 90 GLU A CA 1
ATOM 671 C C . GLU A 1 90 ? 24.891 -8.927 -24.240 1.00 89.81 90 GLU A C 1
ATOM 673 O O . GLU A 1 90 ? 24.623 -9.357 -23.121 1.00 89.81 90 GLU A O 1
ATOM 678 N N . HIS A 1 91 ? 25.665 -7.844 -24.397 1.00 88.88 91 HIS A N 1
ATOM 679 C CA . HIS A 1 91 ? 26.258 -7.131 -23.257 1.00 88.88 91 HIS A CA 1
ATOM 680 C C . HIS A 1 91 ? 25.189 -6.442 -22.403 1.00 88.88 91 HIS A C 1
ATOM 682 O O . HIS A 1 91 ? 25.151 -6.619 -21.183 1.00 88.88 91 HIS A O 1
ATOM 688 N N . ALA A 1 92 ? 24.285 -5.690 -23.036 1.00 88.31 92 ALA A N 1
ATOM 689 C CA . ALA A 1 92 ? 23.139 -5.099 -22.357 1.00 88.31 92 ALA A CA 1
ATOM 690 C C . ALA A 1 92 ? 22.228 -6.182 -21.769 1.00 88.31 92 ALA A C 1
ATOM 692 O O . ALA A 1 92 ? 21.780 -6.057 -20.630 1.00 88.31 92 ALA A O 1
ATOM 693 N N . LYS A 1 93 ? 22.002 -7.282 -22.493 1.00 90.06 93 LYS A N 1
ATOM 694 C CA . LYS A 1 93 ? 21.150 -8.381 -22.025 1.00 90.06 93 LYS A CA 1
ATOM 695 C C . LYS A 1 93 ? 21.706 -9.033 -20.762 1.00 90.06 93 LYS A C 1
ATOM 697 O O . LYS A 1 93 ? 20.950 -9.244 -19.812 1.00 90.06 93 LYS A O 1
ATOM 702 N N . ALA A 1 94 ? 23.014 -9.287 -20.720 1.00 87.81 94 ALA A N 1
ATOM 703 C CA . ALA A 1 94 ? 23.696 -9.801 -19.537 1.00 87.81 94 ALA A CA 1
ATOM 704 C C . ALA A 1 94 ? 23.544 -8.840 -18.348 1.00 87.81 94 ALA A C 1
ATOM 706 O O . ALA A 1 94 ? 23.136 -9.260 -17.267 1.00 87.81 94 ALA A O 1
ATOM 707 N N . GLN A 1 95 ? 23.771 -7.539 -18.560 1.00 92.50 95 GLN A N 1
ATOM 708 C CA . GLN A 1 95 ? 23.669 -6.542 -17.495 1.00 92.50 95 GLN A CA 1
ATOM 709 C C . GLN A 1 95 ? 22.245 -6.415 -16.926 1.00 92.50 95 GLN A C 1
ATOM 711 O O . GLN A 1 95 ? 22.069 -6.386 -15.709 1.00 92.50 95 GLN A O 1
ATOM 716 N N . PHE A 1 96 ? 21.222 -6.367 -17.784 1.00 91.50 96 PHE A N 1
ATOM 717 C CA . PHE A 1 96 ? 19.824 -6.305 -17.344 1.00 91.50 96 PHE A CA 1
ATOM 718 C C . PHE A 1 96 ? 19.398 -7.584 -16.619 1.00 91.50 96 PHE A C 1
ATOM 720 O O . PHE A 1 96 ? 18.693 -7.514 -15.613 1.00 91.50 96 PHE A O 1
ATOM 727 N N . SER A 1 97 ? 19.861 -8.743 -17.091 1.00 88.38 97 SER A N 1
ATOM 728 C CA . SER A 1 97 ? 19.602 -10.027 -16.431 1.00 88.38 97 SER A CA 1
ATOM 729 C C . SER A 1 97 ? 20.236 -10.079 -15.040 1.00 88.38 97 SER A C 1
ATOM 731 O O . SER A 1 97 ? 19.598 -10.546 -14.102 1.00 88.38 97 SER A O 1
ATOM 733 N N . MET A 1 98 ? 21.447 -9.531 -14.874 1.00 90.19 98 MET A N 1
ATOM 734 C CA . MET A 1 98 ? 22.078 -9.392 -13.558 1.00 90.19 98 MET A CA 1
ATOM 735 C C . MET A 1 98 ? 21.261 -8.497 -12.622 1.00 90.19 98 MET A C 1
ATOM 737 O O . MET A 1 98 ? 21.038 -8.870 -11.476 1.00 90.19 98 MET A O 1
ATOM 741 N N . TRP A 1 99 ? 20.766 -7.350 -13.094 1.00 94.75 99 TRP A N 1
ATOM 742 C CA . TRP A 1 99 ? 19.928 -6.470 -12.270 1.00 94.75 99 TRP A CA 1
ATOM 743 C C . TRP A 1 99 ? 18.606 -7.129 -11.862 1.00 94.75 99 TRP A C 1
ATOM 745 O O . TRP A 1 99 ? 18.180 -6.991 -10.717 1.00 94.75 99 TRP A O 1
ATOM 755 N N . LEU A 1 100 ? 17.977 -7.887 -12.766 1.00 87.12 100 LEU A N 1
ATOM 756 C CA . LEU A 1 100 ? 16.789 -8.684 -12.447 1.00 87.12 100 LEU A CA 1
ATOM 757 C C . LEU A 1 100 ? 17.092 -9.758 -11.396 1.00 87.12 100 LEU A C 1
ATOM 759 O O . LEU A 1 100 ? 16.325 -9.900 -10.445 1.00 87.12 100 LEU A O 1
ATOM 763 N N . ALA A 1 101 ? 18.224 -10.454 -11.523 1.00 83.75 101 ALA A N 1
ATOM 764 C CA . ALA A 1 101 ? 18.670 -11.431 -10.534 1.00 83.75 101 ALA A CA 1
ATOM 765 C C . ALA A 1 101 ? 18.948 -10.782 -9.166 1.00 83.75 101 ALA A C 1
ATOM 767 O O . ALA A 1 101 ? 18.593 -11.356 -8.139 1.00 83.75 101 ALA A O 1
ATOM 768 N N . SER A 1 102 ? 19.506 -9.566 -9.131 1.00 88.12 102 SER A N 1
ATOM 769 C CA . SER A 1 102 ? 19.658 -8.797 -7.889 1.00 88.12 102 SER A CA 1
ATOM 770 C C . SER A 1 102 ? 18.306 -8.467 -7.254 1.00 88.12 102 SER A C 1
ATOM 772 O O . SER A 1 102 ? 18.148 -8.632 -6.046 1.00 88.12 102 SER A O 1
ATOM 774 N N . CYS A 1 103 ? 17.305 -8.060 -8.046 1.00 85.06 103 CYS A N 1
ATOM 775 C CA . CYS A 1 103 ? 15.940 -7.884 -7.543 1.00 85.06 103 CYS A CA 1
ATOM 776 C C . CYS A 1 103 ? 15.382 -9.194 -6.972 1.00 85.06 103 CYS A C 1
ATOM 778 O O . CYS A 1 103 ? 14.791 -9.184 -5.897 1.00 85.06 103 CYS A O 1
ATOM 780 N N . ASP A 1 104 ? 15.582 -10.321 -7.656 1.00 85.75 104 ASP A N 1
ATOM 781 C CA . ASP A 1 104 ? 15.126 -11.628 -7.178 1.00 85.75 104 ASP A CA 1
ATOM 782 C C . ASP A 1 104 ? 15.802 -12.053 -5.877 1.00 85.75 104 ASP A C 1
ATOM 784 O O . ASP A 1 104 ? 15.109 -12.505 -4.967 1.00 85.75 104 ASP A O 1
ATOM 788 N N . SER A 1 105 ? 17.111 -11.823 -5.757 1.00 84.44 105 SER A N 1
ATOM 789 C CA . SER A 1 105 ? 17.882 -12.055 -4.534 1.00 84.44 105 SER A CA 1
ATOM 790 C C . SER A 1 105 ? 17.378 -11.197 -3.369 1.00 84.44 105 SER A C 1
ATOM 792 O O . SER A 1 105 ? 17.152 -11.689 -2.267 1.00 84.44 105 SER A O 1
ATOM 794 N N . LEU A 1 106 ? 17.100 -9.913 -3.605 1.00 79.44 106 LEU A N 1
ATOM 795 C CA . LEU A 1 106 ? 16.541 -9.022 -2.584 1.00 79.44 106 LEU A CA 1
ATOM 796 C C . LEU A 1 106 ? 15.122 -9.434 -2.174 1.00 79.44 106 LEU A C 1
ATOM 798 O O . LEU A 1 106 ? 14.786 -9.402 -0.992 1.00 79.44 106 LEU A O 1
ATOM 802 N N . LEU A 1 107 ? 14.303 -9.884 -3.126 1.00 78.00 107 LEU A N 1
ATOM 803 C CA . LEU A 1 107 ? 12.964 -10.412 -2.862 1.00 78.00 107 LEU A CA 1
ATOM 804 C C . LEU A 1 107 ? 12.993 -11.798 -2.200 1.00 78.00 107 LEU A C 1
ATOM 806 O O . LEU A 1 107 ? 12.015 -12.179 -1.555 1.00 78.00 107 LEU A O 1
ATOM 810 N N . SER A 1 108 ? 14.065 -12.580 -2.355 1.00 75.19 108 SER A N 1
ATOM 811 C CA . SER A 1 108 ? 14.278 -13.802 -1.574 1.00 75.19 108 SER A CA 1
ATOM 812 C C . SER A 1 108 ? 14.826 -13.500 -0.185 1.00 75.19 108 SER A C 1
ATOM 814 O O . SER A 1 108 ? 14.373 -14.129 0.753 1.00 75.19 108 SER A O 1
ATOM 816 N N . ILE A 1 109 ? 15.688 -12.490 -0.010 1.00 63.12 109 ILE A N 1
ATOM 817 C CA . ILE A 1 109 ? 16.143 -12.021 1.312 1.00 63.12 109 ILE A CA 1
ATOM 818 C C . ILE A 1 109 ? 14.974 -11.428 2.105 1.00 63.12 109 ILE A C 1
ATOM 820 O O . ILE A 1 109 ? 14.884 -11.663 3.303 1.00 63.12 109 ILE A O 1
ATOM 824 N N . GLY A 1 110 ? 14.056 -10.705 1.455 1.00 51.81 110 GLY A N 1
ATOM 825 C CA . GLY A 1 110 ? 12.788 -10.287 2.060 1.00 51.81 110 GLY A CA 1
ATOM 826 C C . GLY A 1 110 ? 11.971 -11.490 2.535 1.00 51.81 110 GLY A C 1
ATOM 827 O O . GLY A 1 110 ? 11.561 -11.518 3.685 1.00 51.81 110 GLY A O 1
ATOM 828 N N . ARG A 1 111 ? 11.862 -12.539 1.707 1.00 47.22 111 ARG A N 1
ATOM 829 C CA . ARG A 1 111 ? 11.204 -13.808 2.068 1.00 47.22 111 ARG A CA 1
ATOM 830 C C . ARG A 1 111 ? 11.949 -14.619 3.133 1.00 47.22 111 ARG A C 1
ATOM 832 O O . ARG A 1 111 ? 11.310 -15.304 3.916 1.00 47.22 111 ARG A O 1
ATOM 839 N N . ASP A 1 112 ? 13.274 -14.547 3.197 1.00 41.03 112 ASP A N 1
ATOM 840 C CA . ASP A 1 112 ? 14.097 -15.261 4.177 1.00 41.03 112 ASP A CA 1
ATOM 841 C C . ASP A 1 112 ? 14.237 -14.481 5.492 1.00 41.03 112 ASP A C 1
ATOM 843 O O . ASP A 1 112 ? 14.418 -15.093 6.537 1.00 41.03 112 ASP A O 1
ATOM 847 N N . LYS A 1 113 ? 14.085 -13.149 5.485 1.00 41.00 113 LYS A N 1
ATOM 848 C CA . LYS A 1 113 ? 13.856 -12.322 6.683 1.00 41.00 113 LYS A CA 1
ATOM 849 C C . LYS A 1 113 ? 12.403 -12.399 7.148 1.00 41.00 113 LYS A C 1
ATOM 851 O O . LYS A 1 113 ? 12.179 -12.351 8.347 1.00 41.00 113 LYS A O 1
ATOM 856 N N . GLU A 1 114 ? 11.439 -12.603 6.254 1.00 38.44 114 GLU A N 1
ATOM 857 C CA . GLU A 1 114 ? 10.086 -13.045 6.610 1.00 38.44 114 GLU A CA 1
ATOM 858 C C . GLU A 1 114 ? 10.118 -14.467 7.181 1.00 38.44 114 GLU A C 1
ATOM 860 O O . GLU A 1 114 ? 9.399 -14.719 8.132 1.00 38.44 114 GLU A O 1
ATOM 865 N N . LYS A 1 115 ? 10.994 -15.372 6.709 1.00 35.28 115 LYS A N 1
ATOM 866 C CA . LYS A 1 115 ? 11.190 -16.711 7.303 1.00 35.28 115 LYS A CA 1
ATOM 867 C C . LYS A 1 115 ? 12.016 -16.721 8.593 1.00 35.28 115 LYS A C 1
ATOM 869 O O . LYS A 1 115 ? 11.675 -17.479 9.483 1.00 35.28 115 LYS A O 1
ATOM 874 N N . LYS A 1 116 ? 13.049 -15.887 8.752 1.00 33.16 116 LYS A N 1
ATOM 875 C CA . LYS A 1 116 ? 13.814 -15.733 10.012 1.00 33.16 116 LYS A CA 1
ATOM 876 C C . LYS A 1 116 ? 13.090 -14.853 11.034 1.00 33.16 116 LYS A C 1
ATOM 878 O O . LYS A 1 116 ? 13.193 -15.078 12.231 1.00 33.16 116 LYS A O 1
ATOM 883 N N . GLY A 1 117 ? 12.291 -13.898 10.569 1.00 32.00 117 GLY A N 1
ATOM 884 C CA . GLY A 1 117 ? 11.232 -13.259 11.347 1.00 32.00 117 GLY A CA 1
ATOM 885 C C . GLY A 1 117 ? 10.077 -14.224 11.634 1.00 32.00 117 GLY A C 1
ATOM 886 O O . GLY A 1 117 ? 9.416 -14.083 12.658 1.00 32.00 117 GLY A O 1
ATOM 887 N N . ALA A 1 118 ? 9.874 -15.250 10.797 1.00 33.12 118 ALA A N 1
ATOM 888 C CA . ALA A 1 118 ? 8.993 -16.378 11.091 1.00 33.12 118 ALA A CA 1
ATOM 889 C C . ALA A 1 118 ? 9.618 -17.428 12.017 1.00 33.12 118 ALA A C 1
ATOM 891 O O . ALA A 1 118 ? 8.866 -18.116 12.686 1.00 33.12 118 ALA A O 1
ATOM 892 N N . GLU A 1 119 ? 10.943 -17.507 12.166 1.00 31.28 119 GLU A N 1
ATOM 893 C CA . GLU A 1 119 ? 11.592 -18.324 13.209 1.00 31.28 119 GLU A CA 1
ATOM 894 C C . GLU A 1 119 ? 11.391 -17.725 14.614 1.00 31.28 119 GLU A C 1
ATOM 896 O O . GLU A 1 119 ? 11.441 -18.452 15.600 1.00 31.28 119 GLU A O 1
ATOM 901 N N . PHE A 1 120 ? 11.042 -16.434 14.715 1.00 33.56 120 PHE A N 1
ATOM 902 C CA . PHE A 1 120 ? 10.452 -15.839 15.925 1.00 33.56 120 PHE A CA 1
ATOM 903 C C . PHE A 1 120 ? 8.909 -15.877 15.951 1.00 33.56 120 PHE A C 1
ATOM 905 O O . PHE A 1 120 ? 8.315 -15.532 16.969 1.00 33.56 120 PHE A O 1
ATOM 912 N N . ASN A 1 121 ? 8.253 -16.329 14.874 1.00 35.19 121 ASN A N 1
ATOM 913 C CA . ASN A 1 121 ? 6.797 -16.509 14.779 1.00 35.19 121 ASN A CA 1
ATOM 914 C C . ASN A 1 121 ? 6.389 -17.969 14.494 1.00 35.19 121 ASN A C 1
ATOM 916 O O . ASN A 1 121 ? 5.318 -18.207 13.938 1.00 35.19 121 ASN A O 1
ATOM 920 N N . THR A 1 122 ? 7.180 -18.963 14.912 1.00 33.28 122 THR A N 1
ATOM 921 C CA . THR A 1 122 ? 6.733 -20.364 15.005 1.00 33.28 122 THR A CA 1
ATOM 922 C C . THR A 1 122 ? 5.824 -20.556 16.224 1.00 33.28 122 THR A C 1
ATOM 924 O O . THR A 1 122 ? 6.110 -21.344 17.122 1.00 33.28 122 THR A O 1
ATOM 927 N N . GLY A 1 123 ? 4.724 -19.811 16.265 1.00 32.53 123 GLY A N 1
ATOM 928 C CA . GLY A 1 123 ? 3.473 -20.294 16.838 1.00 32.53 123 GLY A CA 1
ATOM 929 C C . GLY A 1 123 ? 2.592 -20.813 15.690 1.00 32.53 123 GLY A C 1
ATOM 930 O O . GLY A 1 123 ? 2.853 -20.458 14.540 1.00 32.53 123 GLY A O 1
ATOM 931 N N . PRO A 1 124 ? 1.575 -21.657 15.948 1.00 40.53 124 PRO A N 1
ATOM 932 C CA . PRO A 1 124 ? 0.627 -22.110 14.927 1.00 40.53 124 PRO A CA 1
ATOM 933 C C . PRO A 1 124 ? 0.044 -20.918 14.162 1.00 40.53 124 PRO A C 1
ATOM 935 O O . PRO A 1 124 ? 0.056 -19.808 14.691 1.00 40.53 124 PRO A O 1
ATOM 938 N N . ASP A 1 125 ? -0.468 -21.151 12.945 1.00 64.38 125 ASP A N 1
ATOM 939 C CA . ASP A 1 125 ? -1.298 -20.200 12.184 1.00 64.38 125 ASP A CA 1
ATOM 940 C C . ASP A 1 125 ? -2.038 -19.274 13.164 1.00 64.38 125 ASP A C 1
ATOM 942 O O . ASP A 1 125 ? -2.867 -19.753 13.934 1.00 64.38 125 ASP A O 1
ATOM 946 N N . ARG A 1 126 ? -1.641 -17.990 13.261 1.00 67.19 126 ARG A N 1
ATOM 947 C CA . ARG A 1 126 ? -2.098 -17.093 14.347 1.00 67.19 126 ARG A CA 1
ATOM 948 C C . ARG A 1 126 ? -3.619 -17.030 14.402 1.00 67.19 126 ARG A C 1
ATOM 950 O O . ARG A 1 126 ? -4.189 -16.877 15.476 1.00 67.19 126 ARG A O 1
ATOM 957 N N . LEU A 1 127 ? -4.269 -17.218 13.259 1.00 71.94 127 LEU A N 1
ATOM 958 C CA . LEU A 1 127 ? -5.710 -17.337 13.175 1.00 71.94 127 LEU A CA 1
ATOM 959 C C . LEU A 1 127 ? -6.223 -18.672 13.739 1.00 71.94 127 LEU A C 1
ATOM 961 O O . LEU A 1 127 ? -7.220 -18.681 14.455 1.00 71.94 127 LEU A O 1
ATOM 965 N N . ALA A 1 128 ? -5.539 -19.789 13.485 1.00 74.12 128 ALA A N 1
ATOM 966 C CA . ALA A 1 128 ? -5.822 -21.068 14.137 1.00 74.12 128 ALA A CA 1
ATOM 967 C C . ALA A 1 128 ? -5.584 -21.016 15.657 1.00 74.12 128 ALA A C 1
ATOM 969 O O . ALA A 1 128 ? -6.394 -21.555 16.405 1.00 74.12 128 ALA A O 1
ATOM 970 N N . LEU A 1 129 ? -4.541 -20.320 16.127 1.00 71.88 129 LEU A N 1
ATOM 971 C CA . LEU A 1 129 ? -4.338 -20.029 17.551 1.00 71.88 129 LEU A CA 1
ATOM 972 C C . LEU A 1 129 ? -5.490 -19.201 18.123 1.00 71.88 129 LEU A C 1
ATOM 974 O O . LEU A 1 129 ? -6.018 -19.541 19.177 1.00 71.88 129 LEU A O 1
ATOM 978 N N . LEU A 1 130 ? -5.903 -18.131 17.437 1.00 76.12 130 LEU A N 1
ATOM 979 C CA . LEU A 1 130 ? -7.043 -17.320 17.866 1.00 76.12 130 LEU A CA 1
ATOM 980 C C . LEU A 1 130 ? -8.310 -18.175 17.967 1.00 76.12 130 LEU A C 1
ATOM 982 O O . LEU A 1 130 ? -9.003 -18.090 18.976 1.00 76.12 130 LEU A O 1
ATOM 986 N N . ARG A 1 131 ? -8.566 -19.048 16.983 1.00 82.81 131 ARG A N 1
ATOM 987 C CA . ARG A 1 131 ? -9.682 -20.011 17.003 1.00 82.81 131 ARG A CA 1
ATOM 988 C C . ARG A 1 131 ? -9.568 -21.013 18.151 1.00 82.81 131 ARG A C 1
ATOM 990 O O . ARG A 1 131 ? -10.558 -21.300 18.814 1.00 82.81 131 ARG A O 1
ATOM 997 N N . GLN A 1 132 ? -8.364 -21.491 18.450 1.00 79.00 132 GLN A N 1
ATOM 998 C CA . GLN A 1 132 ? -8.120 -22.378 19.586 1.00 79.00 132 GLN A CA 1
ATOM 999 C C . GLN A 1 132 ? -8.363 -21.679 20.936 1.00 79.00 132 GLN A C 1
ATOM 1001 O O . GLN A 1 132 ? -8.909 -22.294 21.848 1.00 79.00 132 GLN A O 1
ATOM 1006 N N . HIS A 1 133 ? -7.964 -20.411 21.073 1.00 79.88 133 HIS A N 1
ATOM 1007 C CA . HIS A 1 133 ? -8.062 -19.659 22.328 1.00 79.88 133 HIS A CA 1
ATOM 1008 C C . HIS A 1 133 ? -9.437 -19.030 22.575 1.00 79.88 133 HIS A C 1
ATOM 1010 O O . HIS A 1 133 ? -9.865 -18.943 23.724 1.00 79.88 133 HIS A O 1
ATOM 1016 N N . HIS A 1 134 ? -10.121 -18.580 21.523 1.00 81.81 134 HIS A N 1
ATOM 1017 C CA . HIS A 1 134 ? -11.359 -17.801 21.624 1.00 81.81 134 HIS A CA 1
ATOM 1018 C C . HIS A 1 134 ? -12.581 -18.498 21.011 1.00 81.81 134 HIS A C 1
ATOM 1020 O O . HIS A 1 134 ? -13.685 -17.964 21.108 1.00 81.81 134 HIS A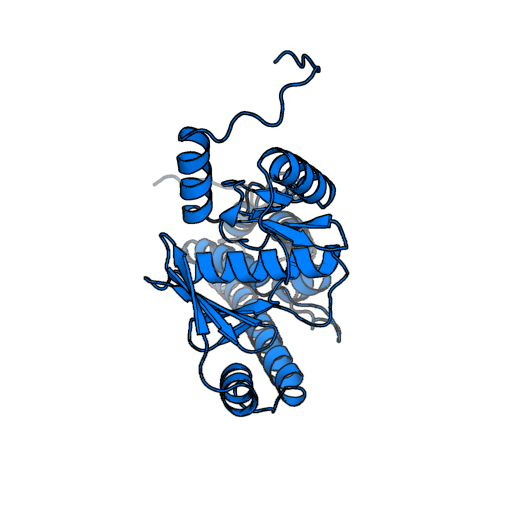 O 1
ATOM 1026 N N . GLY A 1 135 ? -12.411 -19.684 20.420 1.00 87.38 135 GLY A N 1
ATOM 1027 C CA . GLY A 1 135 ? -13.477 -20.406 19.731 1.00 87.38 135 GLY A CA 1
ATOM 1028 C C . GLY A 1 135 ? -13.771 -19.845 18.339 1.00 87.38 135 GLY A C 1
ATOM 1029 O O . GLY A 1 135 ? -12.926 -19.212 17.707 1.00 87.38 135 GLY A O 1
ATOM 1030 N N . GLU A 1 136 ? -14.979 -20.100 17.841 1.00 89.44 136 GLU A N 1
ATOM 1031 C CA . GLU A 1 136 ? -15.373 -19.663 16.501 1.00 89.44 136 GLU A CA 1
ATOM 1032 C C . GLU A 1 136 ? -15.604 -18.142 16.425 1.00 89.44 136 GLU A C 1
ATOM 1034 O O . GLU A 1 136 ? -16.172 -17.558 17.355 1.00 89.44 136 GLU A O 1
ATOM 1039 N N . PRO A 1 137 ? -15.208 -17.482 15.318 1.00 90.69 137 PRO A N 1
ATOM 1040 C CA . PRO A 1 137 ? -15.463 -16.062 15.123 1.00 90.69 137 PRO A CA 1
ATOM 1041 C C . PRO A 1 137 ? -16.958 -15.720 15.142 1.00 90.69 137 PRO A C 1
ATOM 1043 O O . PRO A 1 137 ? -17.786 -16.409 14.548 1.00 90.69 137 PRO A O 1
ATOM 1046 N N . VAL A 1 138 ? -17.298 -14.590 15.758 1.00 93.00 138 VAL A N 1
ATOM 1047 C CA . VAL A 1 138 ? -18.668 -14.073 15.830 1.00 93.00 138 VAL A CA 1
ATOM 1048 C C . VAL A 1 138 ? -18.906 -13.091 14.693 1.00 93.00 138 VAL A C 1
ATOM 1050 O O . VAL A 1 138 ? -18.150 -12.141 14.516 1.00 93.00 138 VAL A O 1
ATOM 1053 N N . TYR A 1 139 ? -19.979 -13.275 13.932 1.00 92.94 139 TYR A N 1
ATOM 1054 C CA . TYR A 1 139 ? -20.358 -12.334 12.882 1.00 92.94 139 TYR A CA 1
ATOM 1055 C C . TYR A 1 139 ? -20.670 -10.940 13.448 1.00 92.94 139 TYR A C 1
ATOM 1057 O O . TYR A 1 139 ? -21.475 -10.810 14.369 1.00 92.94 139 TYR A O 1
ATOM 1065 N N . LEU A 1 140 ? -20.054 -9.900 12.876 1.00 88.12 140 LEU A N 1
ATOM 1066 C CA . LEU A 1 140 ? -20.338 -8.503 13.211 1.00 88.12 140 LEU A CA 1
ATOM 1067 C C . LEU A 1 140 ? -21.210 -7.830 12.154 1.00 88.12 140 LEU A C 1
ATOM 1069 O O . LEU A 1 140 ? -22.219 -7.212 12.487 1.00 88.12 140 LEU A O 1
ATOM 1073 N N . ALA A 1 141 ? -20.794 -7.897 10.889 1.00 85.88 141 ALA A N 1
ATOM 1074 C CA . ALA A 1 141 ? -21.429 -7.147 9.813 1.00 85.88 141 ALA A CA 1
ATOM 1075 C C . ALA A 1 141 ? -21.075 -7.697 8.427 1.00 85.88 141 ALA A C 1
ATOM 1077 O O . ALA A 1 141 ? -20.077 -8.391 8.240 1.00 85.88 141 ALA A O 1
ATOM 1078 N N . SER A 1 142 ? -21.860 -7.293 7.432 1.00 84.06 142 SER A N 1
ATOM 1079 C CA . SER A 1 142 ? -21.584 -7.491 6.011 1.00 84.06 142 SER A CA 1
ATOM 1080 C C . SER A 1 142 ? -21.547 -6.145 5.306 1.00 84.06 142 SER A C 1
ATOM 1082 O O . SER A 1 142 ? -22.325 -5.244 5.615 1.00 84.06 142 SER A O 1
ATOM 1084 N N . GLY A 1 143 ? -20.650 -6.027 4.335 1.00 71.69 143 GLY A N 1
ATOM 1085 C CA . GLY A 1 143 ? -20.539 -4.883 3.443 1.00 71.69 143 GLY A CA 1
ATOM 1086 C C . GLY A 1 143 ? -20.534 -5.320 1.981 1.00 71.69 143 GLY A C 1
ATOM 1087 O O . GLY A 1 143 ? -20.601 -6.505 1.655 1.00 71.69 143 GLY A O 1
ATOM 1088 N N . SER A 1 144 ? -20.405 -4.352 1.078 1.00 71.06 144 SER A N 1
ATOM 1089 C CA . SER A 1 144 ? -20.422 -4.596 -0.372 1.00 71.06 144 SER A CA 1
ATOM 1090 C C . SER A 1 144 ? -19.317 -5.548 -0.847 1.00 71.06 144 SER A C 1
ATOM 1092 O O . SER A 1 144 ? -19.478 -6.237 -1.853 1.00 71.06 144 SER A O 1
ATOM 1094 N N . TYR A 1 145 ? -18.197 -5.597 -0.123 1.00 71.75 145 TYR A N 1
ATOM 1095 C CA . TYR A 1 145 ? -16.997 -6.333 -0.520 1.00 71.75 145 TYR A CA 1
ATOM 1096 C C . TYR A 1 145 ? -16.766 -7.621 0.275 1.00 71.75 145 TYR A C 1
ATOM 1098 O O . TYR A 1 145 ? -15.825 -8.353 -0.031 1.00 71.75 145 TYR A O 1
ATOM 1106 N N . GLY A 1 146 ? -17.616 -7.934 1.256 1.00 83.88 146 GLY A N 1
ATOM 1107 C CA . GLY A 1 146 ? -17.356 -9.054 2.148 1.00 83.88 146 GLY A CA 1
ATOM 1108 C C . GLY A 1 146 ? -18.148 -9.040 3.446 1.00 83.88 146 GLY A C 1
ATOM 1109 O O . GLY A 1 146 ? -19.146 -8.330 3.585 1.00 83.88 146 GLY A O 1
ATOM 1110 N N . CYS A 1 147 ? -17.670 -9.805 4.419 1.00 89.50 147 CYS A N 1
ATOM 1111 C CA . CYS A 1 147 ? -18.171 -9.782 5.785 1.00 89.50 147 CYS A CA 1
ATOM 1112 C C . CYS A 1 147 ? -17.041 -9.619 6.800 1.00 89.50 147 CYS A C 1
ATOM 1114 O O . CYS A 1 147 ? -15.855 -9.765 6.499 1.00 89.50 147 CYS A O 1
ATOM 1116 N N . VAL A 1 148 ? -17.447 -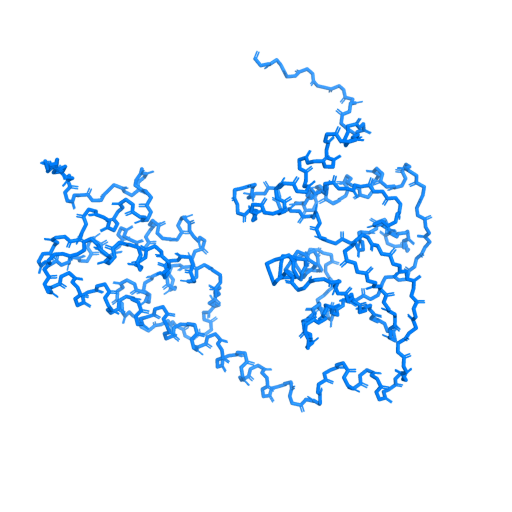9.245 8.004 1.00 91.44 148 VAL A N 1
ATOM 1117 C CA . VAL A 1 148 ? -16.588 -8.878 9.115 1.00 91.44 148 VAL A CA 1
ATOM 1118 C C . VAL A 1 148 ? -16.987 -9.746 10.301 1.00 91.44 148 VAL A C 1
ATOM 1120 O O . VAL A 1 148 ? -18.141 -9.731 10.735 1.00 91.44 148 VAL A O 1
ATOM 1123 N N . LEU A 1 149 ? -16.030 -10.508 10.814 1.00 93.12 149 LEU A N 1
ATOM 1124 C CA . LEU A 1 149 ? -16.170 -11.384 11.974 1.00 93.12 149 LEU A CA 1
ATOM 1125 C C . LEU A 1 149 ? -15.268 -10.870 13.104 1.00 93.12 149 LEU A C 1
ATOM 1127 O O . LEU A 1 149 ? -14.242 -10.251 12.839 1.00 93.12 149 LEU A O 1
ATOM 1131 N N . LYS A 1 150 ? -15.612 -11.143 14.361 1.00 93.25 150 LYS A N 1
ATOM 1132 C CA . LYS A 1 150 ? -14.808 -10.827 15.547 1.00 93.25 150 LYS A CA 1
ATOM 1133 C C . LYS A 1 150 ? -14.265 -12.099 16.176 1.00 93.25 150 LYS A C 1
ATOM 1135 O O . LYS A 1 150 ? -15.014 -13.055 16.355 1.00 93.25 150 LYS A O 1
ATOM 1140 N N . ILE A 1 151 ? -13.005 -12.079 16.595 1.00 90.31 151 ILE A N 1
ATOM 1141 C CA . ILE A 1 151 ? -12.419 -13.124 17.435 1.00 90.31 151 ILE A CA 1
ATOM 1142 C C . ILE A 1 151 ? -11.442 -12.511 18.444 1.00 90.31 151 ILE A C 1
ATOM 1144 O O . ILE A 1 151 ? -10.466 -11.871 18.061 1.00 90.31 151 ILE A O 1
ATOM 1148 N N . GLY A 1 152 ? -11.715 -12.667 19.743 1.00 87.62 152 GLY A N 1
ATOM 1149 C CA . GLY A 1 152 ? -10.958 -11.967 20.790 1.00 87.62 152 GLY A CA 1
ATOM 1150 C C . GLY A 1 152 ? -10.879 -10.458 20.516 1.00 87.62 152 GLY A C 1
ATOM 1151 O O . GLY A 1 152 ? -11.899 -9.826 20.230 1.00 87.62 152 GLY A O 1
ATOM 1152 N N . ASP A 1 153 ? -9.658 -9.921 20.522 1.00 86.94 153 ASP A N 1
ATOM 1153 C CA . ASP A 1 153 ? -9.354 -8.514 20.215 1.00 86.94 153 ASP A CA 1
ATOM 1154 C C . ASP A 1 153 ? -9.037 -8.271 18.728 1.00 86.94 153 ASP A C 1
ATOM 1156 O O . ASP A 1 153 ? -8.313 -7.342 18.368 1.00 86.94 153 ASP A O 1
ATOM 1160 N N . HIS A 1 154 ? -9.568 -9.117 17.843 1.00 89.88 154 HIS A N 1
ATOM 1161 C CA . HIS A 1 154 ? -9.331 -9.044 16.406 1.00 89.88 154 HIS A CA 1
ATOM 1162 C C . HIS A 1 154 ? -10.630 -9.037 15.608 1.00 89.88 154 HIS A C 1
ATOM 1164 O O . HIS A 1 154 ? -11.670 -9.562 16.016 1.00 89.88 154 HIS A O 1
ATOM 1170 N N . VAL A 1 155 ? -10.521 -8.471 14.415 1.00 92.12 155 VAL A N 1
ATOM 1171 C CA . VAL A 1 155 ? -11.504 -8.528 13.346 1.00 92.12 155 VAL A CA 1
ATOM 1172 C C . VAL A 1 155 ? -10.933 -9.348 12.200 1.00 92.12 155 VAL A C 1
ATOM 1174 O O . VAL A 1 155 ? -9.785 -9.155 11.817 1.00 92.12 155 VAL A O 1
ATOM 1177 N N . ILE A 1 156 ? -11.743 -10.231 11.628 1.00 89.75 156 ILE A N 1
ATOM 1178 C CA . ILE A 1 156 ? -11.445 -10.959 10.397 1.00 89.75 156 ILE A CA 1
ATOM 1179 C C . ILE A 1 156 ? -12.341 -10.386 9.301 1.00 89.75 156 ILE A C 1
ATOM 1181 O O . ILE A 1 156 ? -13.567 -10.464 9.394 1.00 89.75 156 ILE A O 1
ATOM 1185 N N . LYS A 1 157 ? -11.736 -9.821 8.258 1.00 89.50 157 LYS A N 1
ATOM 1186 C CA . LYS A 1 157 ? -12.424 -9.367 7.049 1.00 89.50 157 LYS A CA 1
ATOM 1187 C C . LYS A 1 157 ? -12.285 -10.446 5.978 1.00 89.50 157 LYS A C 1
ATOM 1189 O O . LYS A 1 157 ? -11.183 -10.742 5.510 1.00 89.50 157 LYS A O 1
ATOM 1194 N N . GLN A 1 158 ? -13.413 -11.045 5.619 1.00 85.88 158 GLN A N 1
ATOM 1195 C CA . GLN A 1 158 ? -13.524 -12.027 4.545 1.00 85.88 158 GLN A CA 1
ATOM 1196 C C . GLN A 1 158 ? -14.051 -11.325 3.300 1.00 85.88 158 GLN A C 1
ATOM 1198 O O . GLN A 1 158 ? -15.043 -10.603 3.375 1.00 85.88 158 GLN A O 1
ATOM 1203 N N . PHE A 1 159 ? -13.414 -11.540 2.151 1.00 80.00 159 PHE A N 1
ATOM 1204 C CA . PHE A 1 159 ? -13.766 -10.863 0.904 1.00 80.00 159 PHE A CA 1
ATOM 1205 C C . PHE A 1 159 ? -14.596 -11.777 -0.002 1.00 80.00 159 PHE A C 1
ATOM 1207 O O . PHE A 1 159 ? -14.236 -12.929 -0.230 1.00 80.00 159 PHE A O 1
ATOM 1214 N N . ASN A 1 160 ? -15.681 -11.251 -0.582 1.00 76.56 160 ASN A N 1
ATOM 1215 C CA . ASN A 1 160 ? -16.559 -12.014 -1.487 1.00 76.56 160 ASN A CA 1
ATOM 1216 C C . ASN A 1 160 ? -15.827 -12.486 -2.756 1.00 76.56 160 ASN A C 1
ATOM 1218 O O . ASN A 1 160 ? -16.162 -13.513 -3.344 1.00 76.56 160 ASN A O 1
ATOM 1222 N N . LYS A 1 161 ? -14.849 -11.696 -3.210 1.00 74.75 161 LYS A N 1
ATOM 1223 C CA . LYS A 1 161 ? -13.946 -12.010 -4.318 1.00 74.75 161 LYS A CA 1
ATOM 1224 C C . LYS A 1 161 ? -12.536 -11.643 -3.892 1.00 74.75 161 LYS A C 1
ATOM 1226 O O . LYS A 1 161 ? -12.318 -10.538 -3.403 1.00 74.75 161 LYS A O 1
ATOM 1231 N N . ALA A 1 162 ? -11.589 -12.547 -4.120 1.00 63.00 162 ALA A N 1
ATOM 1232 C CA . ALA A 1 162 ? -10.188 -12.264 -3.864 1.00 63.00 162 ALA A CA 1
ATOM 1233 C C . ALA A 1 162 ? -9.694 -11.172 -4.828 1.00 63.00 162 ALA A C 1
ATOM 1235 O O . ALA A 1 162 ? -9.510 -11.422 -6.019 1.00 63.00 162 ALA A O 1
ATOM 1236 N N . ASP A 1 163 ? -9.464 -9.972 -4.298 1.00 68.25 163 ASP A N 1
ATOM 1237 C CA . ASP A 1 163 ? -8.670 -8.919 -4.934 1.00 68.25 163 ASP A CA 1
ATOM 1238 C C . ASP A 1 163 ? -7.398 -8.714 -4.095 1.00 68.25 163 ASP A C 1
ATOM 1240 O O . ASP A 1 163 ? -7.402 -7.944 -3.131 1.00 68.25 163 ASP A O 1
ATOM 1244 N N . PRO A 1 164 ? -6.300 -9.427 -4.415 1.00 66.25 164 PRO A N 1
ATOM 1245 C CA . PRO A 1 164 ? -5.059 -9.342 -3.651 1.00 66.25 164 PRO A CA 1
ATOM 1246 C C . PRO A 1 164 ? -4.486 -7.928 -3.561 1.00 66.25 164 PRO A C 1
ATOM 1248 O O . PRO A 1 164 ? -3.819 -7.613 -2.579 1.00 66.25 164 PRO A O 1
ATOM 1251 N N . ALA A 1 165 ? -4.742 -7.072 -4.557 1.00 60.06 165 ALA A N 1
ATOM 1252 C CA . ALA A 1 165 ? -4.260 -5.698 -4.542 1.00 60.06 165 ALA A CA 1
ATOM 1253 C C . ALA A 1 165 ? -5.051 -4.848 -3.540 1.00 60.06 165 ALA A C 1
ATOM 1255 O O . ALA A 1 165 ? -4.443 -4.098 -2.779 1.00 60.06 165 ALA A O 1
ATOM 1256 N N . ALA A 1 166 ? -6.379 -4.995 -3.498 1.00 64.94 166 ALA A N 1
ATOM 1257 C CA . ALA A 1 166 ? -7.222 -4.302 -2.522 1.00 64.94 166 ALA A CA 1
ATOM 1258 C C . ALA A 1 166 ? -6.957 -4.782 -1.085 1.00 64.94 166 ALA A C 1
ATOM 1260 O O . ALA A 1 166 ? -6.815 -3.962 -0.183 1.00 64.94 166 ALA A O 1
ATOM 1261 N N . MET A 1 167 ? -6.801 -6.095 -0.882 1.00 69.25 167 MET A N 1
ATOM 1262 C CA . MET A 1 167 ? -6.481 -6.667 0.433 1.00 69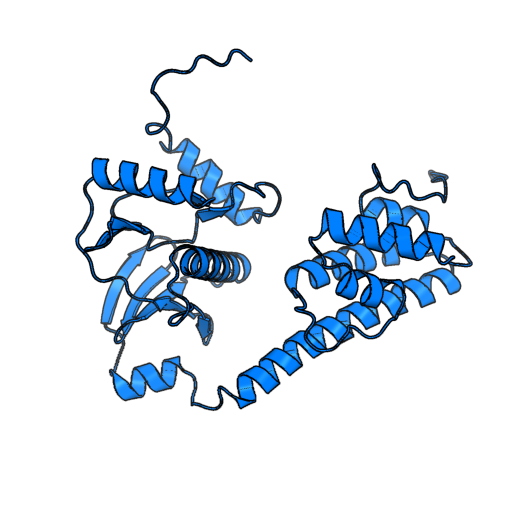.25 167 MET A CA 1
ATOM 1263 C C . MET A 1 167 ? -5.118 -6.196 0.949 1.00 69.25 167 MET A C 1
ATOM 1265 O O . MET A 1 167 ? -4.986 -5.827 2.113 1.00 69.25 167 MET A O 1
ATOM 1269 N N . LEU A 1 168 ? -4.103 -6.180 0.078 1.00 67.31 168 LEU A N 1
ATOM 1270 C CA . LEU A 1 168 ? -2.768 -5.704 0.435 1.00 67.31 168 LEU A CA 1
ATOM 1271 C C . LEU A 1 168 ? -2.751 -4.192 0.689 1.00 67.31 168 LEU A C 1
ATOM 1273 O O . LEU A 1 168 ? -2.049 -3.729 1.582 1.00 67.31 168 LEU A O 1
ATOM 1277 N N . HIS A 1 169 ? -3.527 -3.423 -0.076 1.00 77.00 169 HIS A N 1
ATOM 1278 C CA . HIS A 1 169 ? -3.693 -1.994 0.162 1.00 77.00 169 HIS A CA 1
ATOM 1279 C C . HIS A 1 169 ? -4.282 -1.729 1.551 1.00 77.00 169 HIS A C 1
ATOM 1281 O O . HIS A 1 169 ? -3.684 -0.987 2.326 1.00 77.00 169 HIS A O 1
ATOM 1287 N N . GLU A 1 170 ? -5.396 -2.383 1.885 1.00 82.94 170 GLU A N 1
ATOM 1288 C CA . GLU A 1 170 ? -6.059 -2.214 3.178 1.00 82.94 170 GLU A CA 1
ATOM 1289 C C . GLU A 1 170 ? -5.154 -2.642 4.345 1.00 82.94 170 GLU A C 1
ATOM 1291 O O . GLU A 1 170 ? -5.013 -1.898 5.314 1.00 82.94 170 GLU A O 1
ATOM 1296 N N . LEU A 1 171 ? -4.463 -3.783 4.215 1.00 80.50 171 LEU A N 1
ATOM 1297 C CA . LEU A 1 171 ? -3.447 -4.242 5.168 1.00 80.50 171 LEU A CA 1
ATOM 1298 C C . LEU A 1 171 ? -2.380 -3.172 5.432 1.00 80.50 171 LEU A C 1
ATOM 1300 O O . LEU A 1 171 ? -2.078 -2.854 6.583 1.00 80.50 171 LEU A O 1
ATOM 1304 N N . ASN A 1 172 ? -1.788 -2.642 4.361 1.00 76.19 172 ASN A N 1
ATOM 1305 C CA . ASN A 1 172 ? -0.671 -1.711 4.458 1.00 76.19 172 ASN A CA 1
ATOM 1306 C C . ASN A 1 172 ? -1.109 -0.387 5.075 1.00 76.19 172 ASN A C 1
ATOM 1308 O O . ASN A 1 172 ? -0.442 0.106 5.978 1.00 76.19 172 ASN A O 1
ATOM 1312 N N . ILE A 1 173 ? -2.250 0.153 4.644 1.00 80.75 173 ILE A N 1
ATOM 1313 C CA . ILE A 1 173 ? -2.765 1.415 5.174 1.00 80.75 173 ILE A CA 1
ATOM 1314 C C . ILE A 1 173 ? -3.193 1.269 6.636 1.00 80.75 173 ILE A C 1
ATOM 1316 O O . ILE A 1 173 ? -2.906 2.160 7.433 1.00 80.75 173 ILE A O 1
ATOM 1320 N N . CYS A 1 174 ? -3.798 0.138 7.017 1.00 85.19 174 CYS A N 1
ATOM 1321 C CA . CYS A 1 174 ? -4.079 -0.164 8.418 1.00 85.19 174 CYS A CA 1
ATOM 1322 C C . CYS A 1 174 ? -2.784 -0.153 9.243 1.00 85.19 174 CYS A C 1
ATOM 1324 O O . CYS A 1 174 ? -2.708 0.522 10.264 1.00 85.19 174 CYS A O 1
ATOM 1326 N N . ASN A 1 175 ? -1.740 -0.854 8.796 1.00 81.50 175 ASN A N 1
ATOM 1327 C CA . ASN A 1 175 ? -0.468 -0.917 9.522 1.00 81.50 175 ASN A CA 1
ATOM 1328 C C . ASN A 1 175 ? 0.252 0.437 9.580 1.00 81.50 175 ASN A C 1
ATOM 1330 O O . ASN A 1 175 ? 0.758 0.816 10.635 1.00 81.50 175 ASN A O 1
ATOM 1334 N N . ASP A 1 176 ? 0.246 1.193 8.484 1.00 82.19 176 ASP A N 1
ATOM 1335 C CA . ASP A 1 176 ? 0.771 2.556 8.432 1.00 82.19 176 ASP A CA 1
ATOM 1336 C C . ASP A 1 176 ? 0.055 3.475 9.430 1.00 82.19 176 ASP A C 1
ATOM 1338 O O . ASP A 1 176 ? 0.698 4.218 10.174 1.00 82.19 176 ASP A O 1
ATOM 1342 N N . TYR A 1 177 ? -1.277 3.396 9.479 1.00 87.88 177 TYR A N 1
ATOM 1343 C CA . TYR A 1 177 ? -2.082 4.134 10.444 1.00 87.88 177 TYR A CA 1
ATOM 1344 C C . TYR A 1 177 ? -1.734 3.736 11.883 1.00 87.88 177 TYR A C 1
ATOM 1346 O O . TYR A 1 177 ? -1.509 4.612 12.716 1.00 87.88 177 TYR A O 1
ATOM 1354 N N . MET A 1 178 ? -1.615 2.437 12.177 1.00 80.94 178 MET A N 1
ATOM 1355 C CA . MET A 1 178 ? -1.283 1.942 13.521 1.00 80.94 178 MET A CA 1
ATOM 1356 C C . MET A 1 178 ? 0.078 2.454 14.013 1.00 80.94 178 MET A C 1
ATOM 1358 O O . MET A 1 178 ? 0.225 2.785 15.191 1.00 80.94 178 MET A O 1
ATOM 1362 N N . VAL A 1 179 ? 1.061 2.600 13.118 1.00 80.62 179 VAL A N 1
ATOM 1363 C CA . VAL A 1 179 ? 2.359 3.209 13.450 1.00 80.62 179 VAL A CA 1
ATOM 1364 C C . VAL A 1 179 ? 2.194 4.673 13.866 1.00 80.62 179 VAL A C 1
ATOM 1366 O O . VAL A 1 179 ? 2.743 5.077 14.894 1.00 80.62 179 VAL A O 1
ATOM 1369 N N . VAL A 1 180 ? 1.416 5.459 13.114 1.00 84.38 180 VAL A N 1
ATOM 1370 C CA . VAL A 1 180 ? 1.148 6.877 13.423 1.00 84.38 180 VAL A CA 1
ATOM 1371 C C . VAL A 1 180 ? 0.328 7.024 14.707 1.00 84.38 180 VAL A C 1
ATOM 1373 O O . VAL A 1 180 ? 0.630 7.879 15.540 1.00 84.38 180 VAL A O 1
ATOM 1376 N N . ALA A 1 181 ? -0.644 6.136 14.918 1.00 81.31 181 ALA A N 1
ATOM 1377 C CA . ALA A 1 181 ? -1.446 6.041 16.135 1.00 81.31 181 ALA A CA 1
ATOM 1378 C C . ALA A 1 181 ? -0.662 5.486 17.344 1.00 81.31 181 ALA A C 1
ATOM 1380 O O . ALA A 1 181 ? -1.225 5.342 18.424 1.00 81.31 181 ALA A O 1
ATOM 1381 N N . LYS A 1 182 ? 0.640 5.188 17.188 1.00 78.06 182 LYS A N 1
ATOM 1382 C CA . LYS A 1 182 ? 1.530 4.621 18.219 1.00 78.06 182 LYS A CA 1
ATOM 1383 C C . LYS A 1 182 ? 1.064 3.271 18.781 1.00 78.06 182 LYS A C 1
ATOM 1385 O O . LYS A 1 182 ? 1.501 2.869 19.857 1.00 78.06 182 LYS A O 1
ATOM 1390 N N . ASN A 1 183 ? 0.247 2.534 18.034 1.00 67.44 183 ASN A N 1
ATOM 1391 C CA . ASN A 1 183 ? -0.226 1.201 18.390 1.00 67.44 183 ASN A CA 1
ATOM 1392 C C . ASN A 1 183 ? 0.570 0.127 17.628 1.00 67.44 183 ASN A C 1
ATOM 1394 O O . ASN A 1 183 ? 0.106 -0.457 16.655 1.00 67.44 183 ASN A O 1
ATOM 1398 N N . GLN A 1 184 ? 1.815 -0.113 18.050 1.00 59.28 184 GLN A N 1
ATOM 1399 C CA . GLN A 1 184 ? 2.750 -0.990 17.323 1.00 59.28 184 GLN A CA 1
ATOM 1400 C C . GLN A 1 184 ? 2.636 -2.480 17.687 1.00 59.28 184 GLN A C 1
ATOM 1402 O O . GLN A 1 184 ? 3.269 -3.316 17.046 1.00 59.28 184 GLN A O 1
ATOM 1407 N N . HIS A 1 185 ? 1.860 -2.828 18.716 1.00 54.03 185 HIS A N 1
ATOM 1408 C CA . HIS A 1 185 ? 1.835 -4.189 19.265 1.00 54.03 185 HIS A CA 1
ATOM 1409 C C . HIS A 1 185 ? 0.790 -5.105 18.614 1.00 54.03 185 HIS A C 1
ATOM 1411 O O . HIS A 1 185 ? 0.937 -6.322 18.681 1.00 54.03 185 HIS A O 1
ATOM 1417 N N . ASN A 1 186 ? -0.204 -4.539 17.923 1.00 66.69 186 ASN A N 1
ATOM 1418 C CA . ASN A 1 186 ? -1.252 -5.280 17.225 1.00 66.69 186 ASN A CA 1
ATOM 1419 C C . ASN A 1 186 ? -1.314 -4.829 15.761 1.00 66.69 186 ASN A C 1
ATOM 1421 O O . ASN A 1 186 ? -2.128 -3.993 15.393 1.00 66.69 186 ASN A O 1
ATOM 1425 N N . LEU A 1 187 ? -0.423 -5.357 14.920 1.00 75.50 187 LEU A N 1
ATOM 1426 C CA . LEU A 1 187 ? -0.454 -5.103 13.477 1.00 75.50 187 LEU A CA 1
ATOM 1427 C C . LEU A 1 187 ? -1.404 -6.071 12.766 1.00 75.50 187 LEU A C 1
ATOM 1429 O O . LEU A 1 187 ? -1.523 -7.242 13.142 1.00 75.50 187 LEU A O 1
ATOM 1433 N N . ALA A 1 188 ? -2.044 -5.578 11.710 1.00 78.56 188 ALA A N 1
ATOM 1434 C CA . ALA A 1 188 ? -2.848 -6.380 10.807 1.00 78.56 188 ALA A CA 1
ATOM 1435 C C . ALA A 1 188 ? -1.971 -7.356 10.002 1.00 78.56 188 ALA A C 1
ATOM 1437 O O . ALA A 1 188 ? -0.797 -7.086 9.722 1.00 78.56 188 ALA A O 1
ATOM 1438 N N . TYR A 1 189 ? -2.548 -8.496 9.619 1.00 75.75 189 TYR A N 1
ATOM 1439 C CA . TYR A 1 189 ? -1.887 -9.544 8.838 1.00 75.75 189 TYR A CA 1
ATOM 1440 C C . TYR A 1 189 ? -2.879 -10.306 7.952 1.00 75.75 189 TYR A C 1
ATOM 1442 O O . TYR A 1 189 ? -4.082 -10.314 8.201 1.00 75.75 189 TYR A O 1
ATOM 1450 N N . LEU A 1 190 ? -2.368 -10.971 6.913 1.00 74.38 190 LEU A N 1
ATOM 1451 C CA . LEU A 1 190 ? -3.158 -11.871 6.068 1.00 74.38 190 LEU A CA 1
ATOM 1452 C C . LEU A 1 190 ? -2.990 -13.317 6.545 1.00 74.38 190 LEU A C 1
ATOM 1454 O O . LEU A 1 190 ? -1.863 -13.768 6.744 1.00 74.38 190 LEU A O 1
ATOM 1458 N N . SER A 1 191 ? -4.090 -14.059 6.665 1.00 71.62 191 SER A N 1
ATOM 1459 C CA . SER A 1 191 ? -4.065 -15.518 6.833 1.00 71.62 191 SER A CA 1
ATOM 1460 C C . SER A 1 191 ? -5.093 -16.156 5.908 1.00 71.62 191 SER A C 1
ATOM 1462 O O . SER A 1 191 ? -6.246 -15.749 5.890 1.00 71.62 191 SER A O 1
ATOM 1464 N N . GLN A 1 192 ? -4.664 -17.120 5.089 1.00 69.62 192 GLN A N 1
ATOM 1465 C CA . GLN A 1 192 ? -5.535 -17.900 4.193 1.00 69.62 192 GLN A CA 1
ATOM 1466 C C . GLN A 1 192 ? -6.466 -17.069 3.273 1.00 69.62 192 GLN A C 1
ATOM 1468 O O . GLN A 1 192 ? -7.532 -17.531 2.881 1.00 69.62 192 GLN A O 1
ATOM 1473 N N . GLY A 1 193 ? -6.061 -15.855 2.881 1.00 68.25 193 GLY A N 1
ATOM 1474 C CA . GLY A 1 193 ? -6.886 -14.960 2.050 1.00 68.25 193 GLY A CA 1
ATOM 1475 C C . GLY A 1 193 ? -7.881 -14.097 2.835 1.00 68.25 193 GLY A C 1
ATOM 1476 O O . GLY A 1 193 ? -8.679 -13.388 2.228 1.00 68.25 193 GLY A O 1
ATOM 1477 N N . GLU A 1 194 ? -7.810 -14.126 4.163 1.00 78.88 194 GLU A N 1
ATOM 1478 C CA . GLU A 1 194 ? -8.556 -13.268 5.079 1.00 78.88 194 GLU A CA 1
ATOM 1479 C C . GLU A 1 194 ? -7.630 -12.182 5.638 1.00 78.88 194 GLU A C 1
ATOM 1481 O O . GLU A 1 194 ? -6.442 -12.424 5.881 1.00 78.88 194 GLU A O 1
ATOM 1486 N N . LEU A 1 195 ? -8.173 -10.983 5.853 1.00 83.00 195 LEU A N 1
ATOM 1487 C CA . LEU A 1 195 ? -7.454 -9.885 6.493 1.00 83.00 195 LEU A CA 1
ATOM 1488 C C . LEU A 1 195 ? -7.816 -9.838 7.975 1.00 83.00 195 LEU A C 1
ATOM 1490 O O . LEU A 1 195 ? -8.961 -9.562 8.327 1.00 83.00 195 LEU A O 1
ATOM 1494 N N . VAL A 1 196 ? -6.838 -10.095 8.839 1.00 82.56 196 VAL A N 1
ATOM 1495 C CA . VAL A 1 196 ? -6.993 -10.005 10.290 1.00 82.56 196 VAL A CA 1
ATOM 1496 C C . VAL A 1 196 ? -6.459 -8.658 10.760 1.00 82.56 196 VAL A C 1
ATOM 1498 O O . VAL A 1 196 ? -5.303 -8.325 10.507 1.00 82.56 196 VAL A O 1
ATOM 1501 N N . MET A 1 197 ? -7.295 -7.885 11.445 1.00 87.00 197 MET A N 1
ATOM 1502 C CA . MET A 1 197 ? -6.995 -6.536 11.929 1.00 87.00 197 MET A CA 1
ATOM 1503 C C . MET A 1 197 ? -7.286 -6.423 13.428 1.00 87.00 197 MET A C 1
ATOM 1505 O O . MET A 1 197 ? -8.069 -7.215 13.956 1.00 87.00 197 MET A O 1
ATOM 1509 N N . PRO A 1 198 ? -6.705 -5.439 14.128 1.00 85.94 198 PRO A N 1
ATOM 1510 C CA . PRO A 1 198 ? -7.086 -5.135 15.502 1.00 85.94 198 PRO A CA 1
ATOM 1511 C C . PRO A 1 198 ? -8.560 -4.757 15.590 1.00 85.94 198 PRO A C 1
ATOM 1513 O O . PRO A 1 198 ? -9.069 -3.981 14.779 1.00 85.94 198 PRO A O 1
ATOM 1516 N N . PHE A 1 199 ? -9.248 -5.291 16.591 1.00 90.88 199 PHE A N 1
ATOM 1517 C CA . PHE A 1 199 ? -10.588 -4.840 16.916 1.00 90.88 199 PHE A CA 1
ATOM 1518 C C . PHE A 1 199 ? -10.520 -3.518 17.682 1.00 90.88 199 PHE A C 1
ATOM 1520 O O . PHE A 1 199 ? -9.752 -3.369 18.630 1.00 90.88 199 PHE A O 1
ATOM 1527 N N . VAL A 1 200 ? -11.363 -2.570 17.281 1.00 90.38 200 VAL A N 1
ATOM 1528 C CA . VAL A 1 200 ? -11.528 -1.294 17.974 1.00 90.38 200 VAL A CA 1
ATOM 1529 C C . VAL A 1 200 ? -12.853 -1.320 18.728 1.00 90.38 200 VAL A C 1
ATOM 1531 O O . VAL A 1 200 ? -13.929 -1.263 18.126 1.00 90.38 200 VAL A O 1
ATOM 1534 N N . GLU A 1 201 ? -12.767 -1.393 20.054 1.00 89.56 201 GLU A N 1
ATOM 1535 C CA . GLU A 1 201 ? -13.919 -1.239 20.941 1.00 89.56 201 GLU A CA 1
ATOM 1536 C C . GLU A 1 201 ? -14.356 0.232 20.959 1.00 89.56 201 GLU A C 1
ATOM 1538 O O . GLU A 1 201 ? -13.530 1.137 21.100 1.00 89.56 201 GLU A O 1
ATOM 1543 N N . GLY A 1 202 ? -15.655 0.490 20.799 1.00 92.38 202 GLY A N 1
ATOM 1544 C CA . GLY A 1 202 ? -16.154 1.860 20.764 1.00 92.38 202 GLY A CA 1
ATOM 1545 C C . GLY A 1 202 ? -17.593 2.026 20.284 1.00 92.38 202 GLY A C 1
ATOM 1546 O O . GLY A 1 202 ? -18.198 1.134 19.669 1.00 92.38 202 GLY A O 1
ATOM 1547 N N . GLY A 1 203 ? -18.127 3.219 20.542 1.00 94.31 203 GLY A N 1
ATOM 1548 C CA . GLY A 1 203 ? -19.462 3.647 20.129 1.00 94.31 203 GLY A CA 1
ATOM 1549 C C . GLY A 1 203 ? -19.553 3.956 18.633 1.00 94.31 203 GLY A C 1
ATOM 1550 O O . GLY A 1 203 ? -18.544 4.174 17.960 1.00 94.31 203 GLY A O 1
ATOM 1551 N N . ALA A 1 204 ? -20.775 3.963 18.098 1.00 94.50 204 ALA A N 1
ATOM 1552 C CA . ALA A 1 204 ? -21.028 4.453 16.746 1.00 94.50 204 ALA A CA 1
ATOM 1553 C C . ALA A 1 204 ? -20.983 5.994 16.741 1.00 94.50 204 ALA A C 1
ATOM 1555 O O . ALA A 1 204 ? -21.695 6.600 17.543 1.00 94.50 204 ALA A O 1
ATOM 1556 N N . PRO A 1 205 ? -20.180 6.631 15.872 1.00 94.69 205 PRO A N 1
ATOM 1557 C CA . PRO A 1 205 ? -20.087 8.084 15.825 1.00 94.69 205 PRO A CA 1
ATOM 1558 C C . PRO A 1 205 ? -21.307 8.718 15.152 1.00 94.69 205 PRO A C 1
ATOM 1560 O O . PRO A 1 205 ? -21.909 8.168 14.227 1.00 94.69 205 PRO A O 1
ATOM 1563 N N . THR A 1 206 ? -21.630 9.932 15.575 1.00 94.50 206 THR A N 1
ATOM 1564 C CA . THR A 1 206 ? -22.481 10.873 14.844 1.00 94.50 206 THR A CA 1
ATOM 1565 C C . THR A 1 206 ? -21.772 11.389 13.586 1.00 94.50 206 THR A C 1
ATOM 1567 O O . THR A 1 206 ? -20.561 11.252 13.420 1.00 94.50 206 THR A O 1
ATOM 1570 N N . GLN A 1 207 ? -22.513 12.031 12.681 1.00 89.81 207 GLN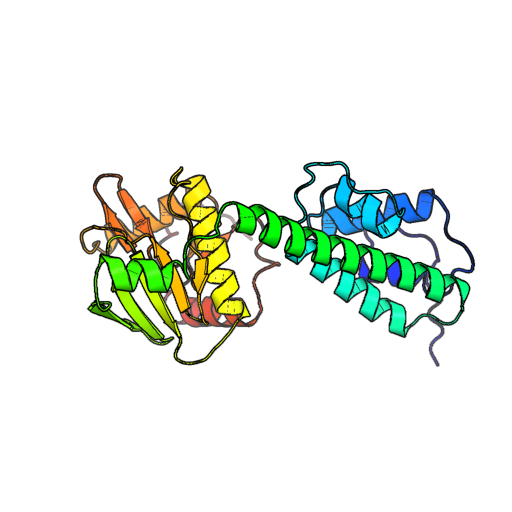 A N 1
ATOM 1571 C CA . GLN A 1 207 ? -21.917 12.615 11.472 1.00 89.81 207 GLN A CA 1
ATOM 1572 C C . GLN A 1 207 ? -20.898 13.723 11.778 1.00 89.81 207 GLN A C 1
ATOM 1574 O O . GLN A 1 207 ? -19.911 13.863 11.059 1.00 89.81 207 GLN A O 1
ATOM 1579 N N . ASP A 1 208 ? -21.098 14.501 12.842 1.00 89.12 208 ASP A N 1
ATOM 1580 C CA . ASP A 1 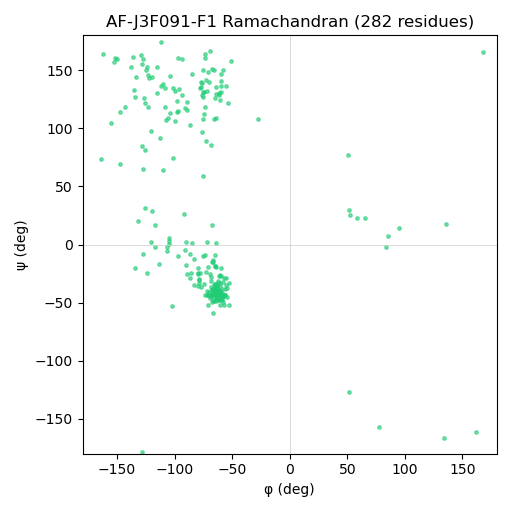208 ? -20.149 15.552 13.218 1.00 89.12 208 ASP A CA 1
ATOM 1581 C C . ASP A 1 208 ? -18.875 14.973 13.849 1.00 89.12 208 ASP A C 1
ATOM 1583 O O . ASP A 1 208 ? -17.777 15.454 13.568 1.00 89.12 208 ASP A O 1
ATOM 1587 N N . GLU A 1 209 ? -18.989 13.873 14.595 1.00 92.56 209 GLU A N 1
ATOM 1588 C CA . GLU A 1 209 ? -17.830 13.102 15.060 1.00 92.56 209 GLU A CA 1
ATOM 1589 C C . GLU A 1 209 ? -17.063 12.468 13.895 1.00 92.56 209 GLU A C 1
ATOM 1591 O O . GLU A 1 209 ? -15.835 12.486 13.898 1.00 92.56 209 GLU A O 1
ATOM 1596 N N . VAL A 1 210 ? -17.750 11.988 12.850 1.00 91.88 210 VAL A N 1
ATOM 1597 C CA . VAL A 1 210 ? -17.089 11.521 11.619 1.00 91.88 210 VAL A CA 1
ATOM 1598 C C . VAL A 1 210 ? -16.292 12.651 10.965 1.00 91.88 210 VAL A C 1
ATOM 1600 O O . VAL A 1 210 ? -15.145 12.433 10.583 1.00 91.88 210 VAL A O 1
ATOM 1603 N N . LYS A 1 211 ? -16.832 13.875 10.878 1.00 84.38 211 LYS A N 1
ATOM 1604 C CA . LYS A 1 211 ? -16.079 15.030 10.346 1.00 84.38 211 LYS A CA 1
ATOM 1605 C C . LYS A 1 211 ? -14.830 15.324 11.177 1.00 84.38 211 LYS A C 1
ATOM 1607 O O . LYS A 1 211 ? -13.775 15.603 10.607 1.00 84.38 211 LYS A O 1
ATOM 1612 N N . ALA A 1 212 ? -14.938 15.246 12.505 1.00 85.88 212 ALA A N 1
ATOM 1613 C CA . ALA A 1 212 ? -13.793 15.402 13.396 1.00 85.88 212 ALA A CA 1
ATOM 1614 C C . ALA A 1 212 ? -12.745 14.299 13.163 1.00 85.88 212 ALA A C 1
ATOM 1616 O O . ALA A 1 212 ? -11.570 14.610 12.988 1.00 85.88 212 ALA A O 1
ATOM 1617 N N . GLY A 1 213 ? -13.175 13.038 13.051 1.00 90.62 213 GLY A N 1
ATOM 1618 C CA . GLY A 1 213 ? -12.303 11.902 12.742 1.00 90.62 213 GLY A CA 1
ATOM 1619 C C . GLY A 1 213 ? -11.595 12.035 11.391 1.00 90.62 213 GLY A C 1
ATOM 1620 O O . GLY A 1 213 ? -10.394 11.801 11.304 1.00 90.62 213 GLY A O 1
ATOM 1621 N N . VAL A 1 214 ? -12.294 12.490 10.345 1.00 89.00 214 VAL A N 1
ATOM 1622 C CA . VAL A 1 214 ? -11.696 12.770 9.025 1.00 89.00 214 VAL A CA 1
ATOM 1623 C C . VAL A 1 214 ? -10.631 13.859 9.117 1.00 89.00 214 VAL A C 1
ATOM 1625 O O . VAL A 1 214 ? -9.576 13.738 8.497 1.00 89.00 214 VAL A O 1
ATOM 1628 N N . LYS A 1 215 ? -10.879 14.915 9.900 1.00 83.81 215 LYS A N 1
ATOM 1629 C CA . LYS A 1 215 ? -9.894 15.978 10.116 1.00 83.81 215 LYS A CA 1
ATOM 1630 C C . LYS A 1 215 ? -8.641 15.441 10.813 1.00 83.81 215 LYS A C 1
ATOM 1632 O O . LYS A 1 215 ? -7.540 15.706 10.342 1.00 83.81 215 LYS A O 1
ATOM 1637 N N . THR A 1 216 ? -8.798 14.657 11.878 1.00 89.56 216 THR A N 1
ATOM 1638 C CA . THR A 1 216 ? -7.665 14.022 12.571 1.00 89.56 216 THR A CA 1
ATOM 1639 C C . THR A 1 216 ? -6.896 13.078 11.646 1.00 89.56 216 THR A C 1
ATOM 1641 O O . THR A 1 216 ? -5.670 13.114 11.615 1.00 89.56 216 THR A O 1
ATOM 1644 N N . LEU A 1 217 ? -7.601 12.285 10.836 1.00 89.62 217 LEU A N 1
ATOM 1645 C CA . LEU A 1 217 ? -6.997 11.389 9.849 1.00 89.62 217 LEU A CA 1
ATOM 1646 C C . LEU A 1 217 ? -6.174 12.162 8.798 1.00 89.62 217 LEU A C 1
ATOM 1648 O O . LEU A 1 217 ? -5.069 11.748 8.447 1.00 89.62 217 LEU A O 1
ATOM 1652 N N . TYR A 1 218 ? -6.672 13.323 8.363 1.00 85.44 218 TYR A N 1
ATOM 1653 C CA . TYR A 1 218 ? -5.960 14.242 7.471 1.00 85.44 218 TYR A CA 1
ATOM 1654 C C . TYR A 1 218 ? -4.697 14.823 8.109 1.00 85.44 218 TYR A C 1
ATOM 1656 O O . TYR A 1 218 ? -3.633 14.810 7.494 1.00 85.44 218 TYR A O 1
ATOM 1664 N N . GLU A 1 219 ? -4.788 15.285 9.358 1.00 83.00 219 GLU A N 1
ATOM 1665 C CA . GLU A 1 219 ? -3.636 15.775 10.130 1.00 83.00 219 GLU A CA 1
ATOM 1666 C C . GLU A 1 219 ? -2.567 14.685 10.334 1.00 83.00 219 GLU A C 1
ATOM 1668 O O . GLU A 1 219 ? -1.382 14.991 10.450 1.00 83.00 219 GLU A O 1
ATOM 1673 N N . GLN A 1 220 ? -2.972 13.413 10.313 1.00 87.38 220 GLN A N 1
ATOM 1674 C CA . GLN A 1 220 ? -2.098 12.239 10.372 1.00 87.38 220 GLN A CA 1
ATOM 1675 C C . GLN A 1 220 ? -1.528 11.811 9.009 1.00 87.38 220 GLN A C 1
ATOM 1677 O O . GLN A 1 220 ? -0.786 10.832 8.947 1.00 87.38 220 GLN A O 1
ATOM 1682 N N . GLY A 1 221 ? -1.839 12.527 7.925 1.00 83.38 221 GLY A N 1
ATOM 1683 C CA . GLY A 1 221 ? -1.283 12.264 6.597 1.00 83.38 221 GLY A CA 1
ATOM 1684 C C . GLY A 1 221 ? -2.145 11.373 5.699 1.00 83.38 221 GLY A C 1
ATOM 1685 O O . GLY A 1 221 ? -1.645 10.898 4.677 1.00 83.38 221 GLY A O 1
ATOM 1686 N N . PHE A 1 222 ? -3.419 11.143 6.032 1.00 86.69 222 PHE A N 1
ATOM 1687 C CA . PHE A 1 222 ? -4.306 10.231 5.301 1.00 86.69 222 PHE A CA 1
ATOM 1688 C C . PHE A 1 222 ? -5.604 10.906 4.835 1.00 86.69 222 PHE A C 1
ATOM 1690 O O . PHE A 1 222 ? -6.147 11.786 5.490 1.00 86.69 222 PHE A O 1
ATOM 1697 N N . ILE A 1 223 ? -6.163 10.448 3.717 1.00 85.25 223 ILE A N 1
ATOM 1698 C CA . ILE A 1 223 ? -7.505 10.827 3.250 1.00 85.25 223 ILE A CA 1
ATOM 1699 C C . ILE A 1 223 ? -8.364 9.580 3.070 1.00 85.25 223 ILE A C 1
ATOM 1701 O O . ILE A 1 223 ? -7.864 8.532 2.667 1.00 85.25 223 ILE A O 1
ATOM 1705 N N . MET A 1 224 ? -9.662 9.699 3.347 1.00 87.25 224 MET A N 1
ATOM 1706 C CA . MET A 1 224 ? -10.643 8.622 3.197 1.00 87.25 224 MET A CA 1
ATOM 1707 C C . MET A 1 224 ? -11.672 8.989 2.126 1.00 87.25 224 MET A C 1
ATOM 1709 O O . MET A 1 224 ? -12.236 10.081 2.164 1.00 87.25 224 MET A O 1
ATOM 1713 N N . GLY A 1 225 ? -11.919 8.073 1.188 1.00 80.00 225 GLY A N 1
ATOM 1714 C CA . GLY A 1 225 ? -12.861 8.272 0.079 1.00 80.00 225 GLY A CA 1
ATOM 1715 C C . GLY A 1 225 ? -14.331 8.078 0.445 1.00 80.00 225 GLY A C 1
ATOM 1716 O O . GLY A 1 225 ? -15.198 8.674 -0.185 1.00 80.00 225 GLY A O 1
ATOM 1717 N N . ASP A 1 226 ? -14.608 7.288 1.484 1.00 84.50 226 ASP A N 1
ATOM 1718 C CA . ASP A 1 226 ? -15.963 6.933 1.930 1.00 84.50 226 ASP A CA 1
ATOM 1719 C C . ASP A 1 226 ? -16.155 7.225 3.434 1.00 84.50 226 ASP A C 1
ATOM 1721 O O . ASP A 1 226 ? -16.284 6.303 4.245 1.00 84.50 226 ASP A O 1
ATOM 1725 N N . PRO A 1 227 ? -16.104 8.499 3.871 1.00 86.81 227 PRO A N 1
ATOM 1726 C CA . PRO A 1 227 ? -16.274 8.830 5.278 1.00 86.81 227 PRO A CA 1
ATOM 1727 C C . PRO A 1 227 ? -17.744 8.705 5.699 1.00 86.81 227 PRO A C 1
ATOM 1729 O O . PRO A 1 227 ? -18.596 9.497 5.298 1.00 86.81 227 PRO A O 1
ATOM 1732 N N . LYS A 1 228 ? -18.047 7.719 6.548 1.00 90.00 228 LYS A N 1
ATOM 1733 C CA . LYS A 1 228 ? -19.389 7.490 7.107 1.00 90.00 228 LYS A CA 1
ATOM 1734 C C . LYS A 1 228 ? -19.319 6.821 8.482 1.00 90.00 228 LYS A C 1
ATOM 1736 O O . LYS A 1 228 ? -18.321 6.161 8.764 1.00 90.00 228 LYS A O 1
ATOM 1741 N N . PRO A 1 229 ? -20.382 6.887 9.309 1.00 91.56 229 PRO A N 1
ATOM 1742 C CA . PRO A 1 229 ? -20.373 6.315 10.657 1.00 91.56 229 PRO A CA 1
ATOM 1743 C C . PRO A 1 229 ? -19.962 4.843 10.746 1.00 91.56 229 PRO A C 1
ATOM 1745 O O . PRO A 1 229 ? -19.324 4.447 11.711 1.00 91.56 229 PRO A O 1
ATOM 1748 N N . GLY A 1 230 ? -20.280 4.036 9.729 1.00 90.62 230 GLY A N 1
ATOM 1749 C CA . GLY A 1 230 ? -19.892 2.623 9.681 1.00 90.62 230 GLY A CA 1
ATOM 1750 C C . GLY A 1 230 ? -18.387 2.368 9.524 1.00 90.62 230 GLY A C 1
ATOM 1751 O O . GLY A 1 230 ? -17.954 1.252 9.778 1.00 90.62 230 GLY A O 1
ATOM 1752 N N . ASN A 1 231 ? -17.604 3.381 9.140 1.00 93.06 231 ASN A N 1
ATOM 1753 C CA . ASN A 1 231 ? -16.163 3.272 8.898 1.00 93.06 231 ASN A CA 1
ATOM 1754 C C . ASN A 1 231 ? -15.329 3.886 10.037 1.00 93.06 231 ASN A C 1
ATOM 1756 O O . ASN A 1 231 ? -14.104 3.942 9.934 1.00 93.06 231 ASN A O 1
ATOM 1760 N N . PHE A 1 232 ? -15.973 4.329 11.124 1.00 94.81 232 PHE A N 1
ATOM 1761 C CA . PHE A 1 232 ? -15.329 4.941 12.287 1.00 94.81 232 PHE A CA 1
ATOM 1762 C C . PHE A 1 232 ? -15.898 4.404 13.608 1.00 94.81 232 PHE A C 1
ATOM 1764 O O . PHE A 1 232 ? -17.011 3.878 13.666 1.00 94.81 232 PHE A O 1
ATOM 1771 N N . LYS A 1 233 ? -15.146 4.592 14.693 1.00 94.94 233 LYS A N 1
ATOM 1772 C CA . LYS A 1 233 ? -15.567 4.321 16.073 1.00 94.94 233 LYS A CA 1
ATOM 1773 C C . LYS A 1 233 ? -15.205 5.473 16.996 1.00 94.94 233 LYS A C 1
ATOM 1775 O O . LYS A 1 233 ? -14.147 6.075 16.841 1.00 94.94 233 LYS A O 1
ATOM 1780 N N . VAL A 1 234 ? -16.069 5.743 17.974 1.00 95.69 234 VAL A N 1
ATOM 1781 C CA . VAL A 1 234 ? -15.766 6.648 19.091 1.00 95.69 234 VAL A CA 1
ATOM 1782 C C . VAL A 1 234 ? -15.135 5.835 20.212 1.00 95.69 234 VAL A C 1
ATOM 1784 O O . VAL A 1 234 ? -15.776 4.945 20.774 1.00 95.69 234 VAL A O 1
ATOM 1787 N N . THR A 1 235 ? -13.882 6.142 20.522 1.00 92.56 235 THR A N 1
ATOM 1788 C CA . THR A 1 235 ? -13.102 5.537 21.607 1.00 92.56 235 THR A CA 1
ATOM 1789 C C . THR A 1 235 ? -12.845 6.573 22.702 1.00 92.56 235 THR A C 1
ATOM 1791 O O . THR A 1 235 ? -13.125 7.759 22.524 1.00 92.56 235 THR A O 1
ATOM 1794 N N . ASN A 1 236 ? -12.245 6.151 23.816 1.00 88.81 236 ASN A N 1
ATOM 1795 C CA . ASN A 1 236 ? -11.814 7.078 24.869 1.00 88.81 236 ASN A CA 1
ATOM 1796 C C . ASN A 1 236 ? -10.698 8.036 24.409 1.00 88.81 236 ASN A C 1
ATOM 1798 O O . ASN A 1 236 ? -10.481 9.066 25.041 1.00 88.81 236 ASN A O 1
ATOM 1802 N N . GLU A 1 237 ? -9.995 7.705 23.323 1.00 85.69 237 GLU A N 1
ATOM 1803 C CA . GLU A 1 237 ? -8.881 8.488 22.775 1.00 85.69 237 GLU A CA 1
ATOM 1804 C C . GLU A 1 237 ? -9.314 9.403 21.618 1.00 85.69 237 GLU A C 1
ATOM 1806 O O . GLU A 1 237 ? -8.555 10.270 21.189 1.00 85.69 237 GLU A O 1
ATOM 1811 N N . GLY A 1 238 ? -10.545 9.238 21.125 1.00 90.88 238 GLY A N 1
ATOM 1812 C CA . GLY A 1 238 ? -11.103 10.008 20.018 1.00 90.88 238 GLY A CA 1
ATOM 1813 C C . GLY A 1 238 ? -11.812 9.144 18.978 1.00 90.88 238 GLY A C 1
ATOM 1814 O O . GLY A 1 238 ? -12.119 7.970 19.205 1.00 90.88 238 GLY A O 1
ATOM 1815 N N . VAL A 1 239 ? -12.090 9.748 17.823 1.00 93.88 239 VAL A N 1
ATOM 1816 C CA . VAL A 1 239 ? -12.765 9.094 16.695 1.00 93.88 239 VAL A CA 1
ATOM 1817 C C . VAL A 1 239 ? -11.721 8.479 15.769 1.00 93.88 239 VAL A C 1
ATOM 1819 O O . VAL A 1 239 ? -10.913 9.202 15.188 1.00 93.88 239 VAL A O 1
ATOM 1822 N N . VAL A 1 240 ? -11.744 7.156 15.615 1.00 93.81 240 VAL A N 1
ATOM 1823 C CA . VAL A 1 240 ? -10.728 6.402 14.862 1.00 93.81 240 VAL A CA 1
ATOM 1824 C C . VAL A 1 240 ? -11.352 5.639 13.689 1.00 93.81 240 VAL A C 1
ATOM 1826 O O . VAL A 1 240 ? -12.490 5.172 13.810 1.00 93.81 240 VAL A O 1
ATOM 1829 N N . PRO A 1 241 ? -10.658 5.516 12.544 1.00 94.25 241 PRO A N 1
ATOM 1830 C CA . PRO A 1 241 ? -11.121 4.718 11.414 1.00 94.25 241 PRO A CA 1
ATOM 1831 C C . PRO A 1 241 ? -11.047 3.216 11.720 1.00 94.25 241 PRO A C 1
ATOM 1833 O O . PRO A 1 241 ? -10.163 2.757 12.441 1.00 94.25 241 PRO A O 1
ATOM 1836 N N . ILE A 1 242 ? -11.967 2.451 11.133 1.00 92.81 242 ILE A N 1
ATOM 1837 C CA . ILE A 1 242 ? -12.009 0.980 11.227 1.00 92.81 242 ILE A CA 1
ATOM 1838 C C . ILE A 1 242 ? -12.088 0.272 9.865 1.00 92.81 242 ILE A C 1
ATOM 1840 O O . ILE A 1 242 ? -11.970 -0.949 9.813 1.00 92.81 242 ILE A O 1
ATOM 1844 N N . ASP A 1 243 ? -12.280 1.016 8.770 1.00 91.00 243 ASP A N 1
ATOM 1845 C CA . ASP A 1 243 ? -12.210 0.496 7.399 1.00 91.00 243 ASP A CA 1
ATOM 1846 C C . ASP A 1 243 ? -11.170 1.293 6.607 1.00 91.00 243 ASP A C 1
ATOM 1848 O O . ASP A 1 243 ? -11.305 2.505 6.432 1.00 91.00 243 ASP A O 1
ATOM 1852 N N . PHE A 1 244 ? -10.127 0.609 6.137 1.00 89.19 244 PHE A N 1
ATOM 1853 C CA . PHE A 1 244 ? -9.007 1.229 5.428 1.00 89.19 244 PHE A CA 1
ATOM 1854 C C . PHE A 1 244 ? -9.039 0.970 3.917 1.00 89.19 244 PHE A C 1
ATOM 1856 O O . PHE A 1 244 ? -8.144 1.416 3.202 1.00 89.19 244 PHE A O 1
ATOM 1863 N N . GLY A 1 245 ? -10.070 0.290 3.399 1.00 84.25 245 GLY A N 1
ATOM 1864 C CA . GLY A 1 245 ? -10.134 -0.113 1.988 1.00 84.25 245 GLY A CA 1
ATOM 1865 C C . GLY A 1 245 ? -10.191 1.054 0.991 1.00 84.25 245 GLY A C 1
ATOM 1866 O O . GLY A 1 245 ? -9.880 0.876 -0.186 1.00 84.25 245 GLY A O 1
ATOM 1867 N N . GLN A 1 246 ? -10.572 2.249 1.457 1.00 85.00 246 GLN A N 1
ATOM 1868 C CA . GLN A 1 246 ? -10.596 3.493 0.676 1.00 85.00 246 GLN A CA 1
ATOM 1869 C C . GLN A 1 246 ? -9.805 4.622 1.354 1.00 85.00 246 GLN A C 1
ATOM 1871 O O . GLN A 1 246 ? -10.172 5.795 1.243 1.00 85.00 246 GLN A O 1
ATOM 1876 N N . VAL A 1 247 ? -8.746 4.276 2.088 1.00 84.94 247 VAL A N 1
ATOM 1877 C CA . VAL A 1 247 ? -7.870 5.244 2.758 1.00 84.94 247 VAL A CA 1
ATOM 1878 C C . VAL A 1 247 ? -6.526 5.296 2.045 1.00 84.94 247 VAL A C 1
ATOM 1880 O O . VAL A 1 247 ? -5.949 4.269 1.715 1.00 84.94 247 VAL A O 1
ATOM 1883 N N . VAL A 1 248 ? -6.004 6.493 1.792 1.00 79.81 248 VAL A N 1
ATOM 1884 C CA . VAL A 1 248 ? -4.739 6.683 1.066 1.00 79.81 248 VAL A CA 1
ATOM 1885 C C . VAL A 1 248 ? -3.894 7.766 1.732 1.00 79.81 248 VAL A C 1
ATOM 1887 O O . VAL A 1 248 ? -4.428 8.664 2.380 1.00 79.81 248 VAL A O 1
ATOM 1890 N N . LYS A 1 249 ? -2.569 7.693 1.582 1.00 77.56 249 LYS A N 1
ATOM 1891 C CA . LYS A 1 249 ? -1.644 8.712 2.100 1.00 77.56 249 LYS A CA 1
ATOM 1892 C C . LYS A 1 249 ? -1.661 9.967 1.219 1.00 77.56 249 LYS A C 1
ATOM 1894 O O . LYS A 1 249 ? -1.669 9.865 -0.007 1.00 77.56 249 LYS A O 1
ATOM 1899 N N . ILE A 1 250 ? -1.627 11.145 1.842 1.00 69.75 250 ILE A N 1
ATOM 1900 C CA . ILE A 1 250 ? -1.664 12.460 1.168 1.00 69.75 250 ILE A CA 1
ATOM 1901 C C . ILE A 1 250 ? -0.424 12.686 0.296 1.00 69.75 250 ILE A C 1
ATOM 1903 O O . ILE A 1 250 ? -0.515 13.306 -0.761 1.00 69.75 250 ILE A O 1
ATOM 1907 N N . GLU A 1 251 ? 0.727 12.166 0.716 1.00 60.53 251 GLU A N 1
ATOM 1908 C CA . GLU A 1 251 ? 2.010 12.402 0.047 1.00 60.53 251 GLU A CA 1
ATOM 1909 C C . GLU A 1 251 ? 2.157 11.651 -1.288 1.00 60.53 251 GLU A C 1
ATOM 1911 O O . GLU A 1 251 ? 3.095 11.920 -2.037 1.00 60.53 251 GLU A O 1
ATOM 1916 N N . ASP A 1 252 ? 1.234 10.740 -1.626 1.00 55.62 252 ASP A N 1
ATOM 1917 C CA . ASP A 1 252 ? 1.363 9.907 -2.823 1.00 55.62 252 ASP A CA 1
ATOM 1918 C C . ASP A 1 252 ? 0.020 9.528 -3.491 1.00 55.62 252 ASP A C 1
ATOM 1920 O O . ASP A 1 252 ? -0.387 8.363 -3.524 1.00 55.62 252 ASP A O 1
ATOM 1924 N N . PRO A 1 253 ? -0.689 10.492 -4.107 1.00 45.94 253 PRO A N 1
ATOM 1925 C CA . PRO A 1 253 ? -1.901 10.205 -4.879 1.00 45.94 253 PRO A CA 1
ATOM 1926 C C . PRO A 1 253 ? -1.628 9.380 -6.156 1.00 45.94 253 PRO A C 1
ATOM 1928 O O . PRO A 1 253 ? -2.553 8.842 -6.781 1.00 45.94 253 PRO A O 1
ATOM 1931 N N . HIS A 1 254 ? -0.364 9.255 -6.581 1.00 44.53 254 HIS A N 1
ATOM 1932 C CA . HIS A 1 254 ? 0.004 8.546 -7.802 1.00 44.53 254 HIS A CA 1
ATOM 1933 C C . HIS A 1 254 ? 0.204 7.036 -7.593 1.00 44.53 254 HIS A C 1
ATOM 1935 O O . HIS A 1 254 ? -0.137 6.297 -8.525 1.00 44.53 254 HIS A O 1
ATOM 1941 N N . SER A 1 255 ? 0.608 6.567 -6.405 1.00 48.25 255 SER A N 1
ATOM 1942 C CA . SER A 1 255 ? 0.780 5.133 -6.089 1.00 48.25 255 SER A CA 1
ATOM 1943 C C . SER A 1 255 ? -0.505 4.341 -5.860 1.00 48.25 255 SER A C 1
ATOM 1945 O O . SER A 1 255 ? -0.475 3.109 -5.828 1.00 48.25 255 SER A O 1
ATOM 1947 N N . ILE A 1 256 ? -1.657 5.008 -5.765 1.00 50.09 256 ILE A N 1
ATOM 1948 C CA . ILE A 1 256 ? -2.940 4.331 -5.552 1.00 50.09 256 ILE A CA 1
ATOM 1949 C C . ILE A 1 256 ? -3.268 3.452 -6.777 1.00 50.09 256 ILE A C 1
ATOM 1951 O O . ILE A 1 256 ? -3.286 3.920 -7.926 1.00 50.09 256 ILE A O 1
ATOM 1955 N N . HIS A 1 257 ? -3.535 2.163 -6.541 1.00 51.69 257 HIS A N 1
ATOM 1956 C CA . HIS A 1 257 ? -3.892 1.211 -7.594 1.00 51.69 257 HIS A CA 1
ATOM 1957 C C . HIS A 1 257 ? -5.172 1.653 -8.324 1.00 51.69 257 HIS A C 1
ATOM 1959 O O . HIS A 1 257 ? -6.082 2.230 -7.726 1.00 51.69 257 HIS A O 1
ATOM 1965 N N . LYS A 1 258 ? -5.271 1.374 -9.632 1.00 52.94 258 LYS A N 1
ATOM 1966 C CA . LYS A 1 258 ? -6.381 1.867 -10.469 1.00 52.94 258 LYS A CA 1
ATOM 1967 C C . LYS A 1 258 ? -7.760 1.462 -9.936 1.00 52.94 258 LYS A C 1
ATOM 1969 O O . LYS A 1 258 ? -8.664 2.285 -9.989 1.00 52.94 258 LYS A O 1
ATOM 1974 N N . SER A 1 259 ? -7.923 0.245 -9.408 1.00 50.53 259 SER A N 1
ATOM 1975 C CA . SER A 1 259 ? -9.206 -0.213 -8.840 1.00 50.53 259 SER A CA 1
ATOM 1976 C C . SER A 1 259 ? -9.649 0.622 -7.633 1.00 50.53 259 SER A C 1
ATOM 1978 O O . SER A 1 259 ? -10.815 0.994 -7.552 1.00 50.53 259 SER A O 1
ATOM 1980 N N . VAL A 1 260 ? -8.708 1.002 -6.763 1.00 51.62 260 VAL A N 1
ATOM 1981 C CA . VAL A 1 260 ? -8.956 1.872 -5.603 1.00 51.62 260 VAL A CA 1
ATOM 1982 C C . VAL A 1 260 ? -9.246 3.306 -6.054 1.00 51.62 260 VAL A C 1
ATOM 1984 O O . VAL A 1 260 ? -10.189 3.917 -5.567 1.00 51.62 260 VAL A O 1
ATOM 1987 N N . LYS A 1 261 ? -8.521 3.822 -7.063 1.00 57.56 261 LYS A N 1
ATOM 1988 C CA . LYS A 1 261 ? -8.827 5.130 -7.681 1.00 57.56 261 LYS A CA 1
ATOM 1989 C C . LYS A 1 261 ? -10.247 5.175 -8.253 1.00 57.56 261 LYS A C 1
ATOM 1991 O O . LYS A 1 261 ? -10.937 6.172 -8.076 1.00 57.56 261 LYS A O 1
ATOM 1996 N N . PHE A 1 262 ? -10.686 4.114 -8.933 1.00 53.62 262 PHE A N 1
ATOM 1997 C CA . PHE A 1 262 ? -12.041 4.036 -9.483 1.00 53.62 262 PHE A CA 1
ATOM 1998 C C . PHE A 1 262 ? -13.112 4.018 -8.390 1.00 53.62 262 PHE A C 1
ATOM 2000 O O . PHE A 1 262 ? -14.087 4.750 -8.528 1.00 53.62 262 PHE A O 1
ATOM 2007 N N . ALA A 1 263 ? -12.924 3.246 -7.313 1.00 55.84 263 ALA A N 1
ATOM 2008 C CA . ALA A 1 263 ? -13.838 3.245 -6.167 1.00 55.84 263 ALA A CA 1
ATOM 2009 C C . ALA A 1 263 ? -13.911 4.632 -5.505 1.00 55.84 263 ALA A C 1
ATOM 2011 O O . ALA A 1 263 ? -14.998 5.183 -5.359 1.00 55.84 263 ALA A O 1
ATOM 2012 N N . PHE A 1 264 ? -12.751 5.246 -5.255 1.00 56.62 264 PHE A N 1
ATOM 2013 C CA . PHE A 1 264 ? -12.641 6.573 -4.650 1.00 56.62 264 PHE A CA 1
ATOM 2014 C C . PHE A 1 264 ? -13.351 7.656 -5.480 1.00 56.62 264 PHE A C 1
ATOM 2016 O O . PHE A 1 264 ? -14.125 8.443 -4.946 1.00 56.62 264 PHE A O 1
ATOM 2023 N N . VAL A 1 265 ? -13.130 7.694 -6.801 1.00 55.06 265 VAL A N 1
ATOM 2024 C CA . VAL A 1 265 ? -13.783 8.667 -7.700 1.00 55.06 265 VAL A CA 1
ATOM 2025 C C . VAL A 1 265 ? -15.285 8.411 -7.800 1.00 55.06 265 VAL A C 1
ATOM 2027 O O . VAL A 1 265 ? -16.074 9.352 -7.762 1.00 55.06 265 VAL A O 1
ATOM 2030 N N . HIS A 1 266 ? -15.693 7.151 -7.926 1.00 48.62 266 HIS A N 1
ATOM 2031 C CA . HIS A 1 266 ? -17.097 6.781 -8.040 1.00 48.62 266 HIS A CA 1
ATOM 2032 C C . HIS A 1 266 ? -17.896 7.125 -6.774 1.00 48.62 266 HIS A C 1
ATOM 2034 O O . HIS A 1 266 ? -19.014 7.633 -6.880 1.00 48.62 266 HIS A O 1
ATOM 2040 N N . ASP A 1 267 ? -17.318 6.918 -5.591 1.00 53.75 267 ASP A N 1
ATOM 2041 C CA . ASP A 1 267 ? -17.972 7.236 -4.319 1.00 53.75 267 ASP A CA 1
ATOM 2042 C C . ASP A 1 267 ? -17.906 8.744 -4.010 1.00 53.75 267 ASP A C 1
ATOM 2044 O O . ASP A 1 267 ? -18.897 9.318 -3.552 1.00 53.75 267 ASP A O 1
ATOM 2048 N N . TYR A 1 268 ? -16.836 9.441 -4.419 1.00 53.69 268 TYR A N 1
ATOM 2049 C CA . TYR A 1 268 ? -16.791 10.909 -4.413 1.00 53.69 268 TYR A CA 1
ATOM 2050 C C . TYR A 1 268 ? -17.914 11.517 -5.271 1.00 53.69 268 TYR A C 1
ATOM 2052 O O . TYR A 1 268 ? -18.629 12.415 -4.821 1.00 53.69 268 TYR A O 1
ATOM 2060 N N . MET A 1 269 ? -18.147 10.972 -6.471 1.00 40.47 269 MET A N 1
ATOM 2061 C CA . MET A 1 269 ? -19.242 11.382 -7.361 1.00 40.47 269 MET A CA 1
ATOM 2062 C C . MET A 1 269 ? -20.645 11.090 -6.800 1.00 40.47 269 MET A C 1
ATOM 2064 O O . MET A 1 269 ? -21.611 11.700 -7.255 1.00 40.47 269 MET A O 1
ATOM 2068 N N . ARG A 1 270 ? -20.780 10.195 -5.810 1.00 44.03 270 ARG A N 1
ATOM 2069 C CA . ARG A 1 270 ? -22.055 9.865 -5.144 1.00 44.03 270 ARG A CA 1
ATOM 2070 C C . ARG A 1 270 ? -22.373 10.727 -3.919 1.00 44.03 270 ARG A C 1
ATOM 2072 O O . ARG A 1 270 ? -23.419 10.519 -3.309 1.00 44.03 270 ARG A O 1
ATOM 2079 N N . GLY A 1 271 ? -21.533 11.710 -3.588 1.00 40.50 271 GLY A N 1
ATOM 2080 C CA . GLY A 1 271 ? -21.823 12.683 -2.528 1.00 40.50 271 GLY A CA 1
ATOM 2081 C C . GLY A 1 271 ? -20.668 12.995 -1.577 1.00 40.50 271 GLY A C 1
ATOM 2082 O O . GLY A 1 271 ? -20.916 13.555 -0.514 1.00 40.50 271 GLY A O 1
ATOM 2083 N N . GLY A 1 272 ? -19.416 12.685 -1.933 1.00 39.22 272 GLY A N 1
ATOM 2084 C CA . GLY A 1 272 ? -18.223 12.902 -1.095 1.00 39.22 272 GLY A CA 1
ATOM 2085 C C . GLY A 1 272 ? -17.831 14.367 -0.832 1.00 39.22 272 GLY A C 1
ATOM 2086 O O . GLY A 1 272 ? -16.705 14.635 -0.420 1.00 39.22 272 GLY A O 1
ATOM 2087 N N . ILE A 1 273 ? -18.728 15.332 -1.055 1.00 39.50 273 ILE A N 1
ATOM 2088 C CA . ILE A 1 273 ? -18.499 16.756 -0.786 1.00 39.50 273 ILE A CA 1
ATOM 2089 C C . ILE A 1 273 ? -19.547 17.248 0.209 1.00 39.50 273 ILE A C 1
ATOM 2091 O O . ILE A 1 273 ? -20.630 17.599 -0.232 1.00 39.50 273 ILE A O 1
ATOM 2095 N N . VAL A 1 274 ? -19.202 17.321 1.504 1.00 37.62 274 VAL A N 1
ATOM 2096 C CA . VAL A 1 274 ? -19.397 18.501 2.388 1.00 37.62 274 VAL A CA 1
ATOM 2097 C C . VAL A 1 274 ? -18.528 18.332 3.657 1.00 37.62 274 VAL A C 1
ATOM 2099 O O . VAL A 1 274 ? -19.042 18.042 4.733 1.00 37.62 274 VAL A O 1
ATOM 2102 N N . VAL A 1 275 ? -17.201 18.499 3.579 1.00 39.94 275 VAL A N 1
ATOM 2103 C CA . VAL A 1 275 ? -16.382 18.697 4.810 1.00 39.94 275 VAL A CA 1
ATOM 2104 C C . VAL A 1 275 ? -15.365 19.841 4.681 1.00 39.94 275 VAL A C 1
ATOM 2106 O O . VAL A 1 275 ? -15.004 20.448 5.682 1.00 39.94 275 VAL A O 1
ATOM 2109 N N . PHE A 1 276 ? -14.998 20.257 3.465 1.00 32.00 276 PHE A N 1
ATOM 2110 C CA . PHE A 1 276 ? -14.133 21.423 3.242 1.00 32.00 276 PHE A CA 1
ATOM 2111 C C . PHE A 1 276 ? -14.908 22.593 2.624 1.00 32.00 276 PHE A C 1
ATOM 2113 O O . PHE A 1 276 ? -14.647 23.015 1.503 1.00 32.00 276 PHE A O 1
ATOM 2120 N N . GLN A 1 277 ? -15.887 23.129 3.351 1.00 33.66 277 GLN A N 1
ATOM 2121 C CA . GLN A 1 277 ? -16.373 24.487 3.097 1.00 33.66 277 GLN A CA 1
ATOM 2122 C C . GLN A 1 277 ? -16.371 25.281 4.396 1.00 33.66 277 GLN A C 1
ATOM 2124 O O . GLN A 1 277 ? -17.401 25.425 5.040 1.00 33.66 27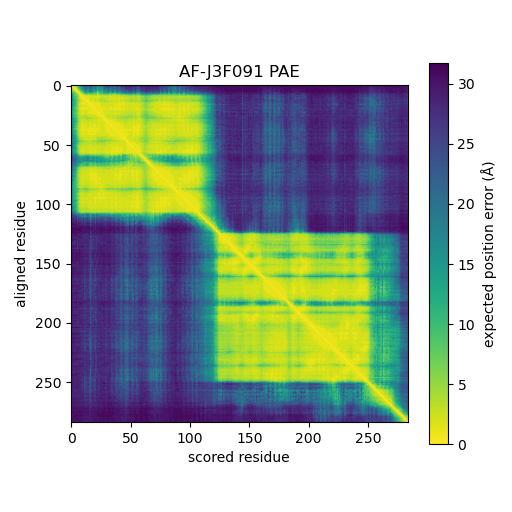7 GLN A O 1
ATOM 2129 N N . THR A 1 278 ? -15.217 25.853 4.734 1.00 35.44 278 THR A N 1
ATOM 2130 C CA . THR A 1 278 ? -15.158 27.165 5.386 1.00 35.44 278 THR A CA 1
ATOM 2131 C C . THR A 1 278 ? -13.889 27.909 4.953 1.00 35.44 278 THR A C 1
ATOM 2133 O O . THR A 1 278 ? -12.766 27.518 5.240 1.00 35.44 278 THR A O 1
ATOM 2136 N N . ASN A 1 279 ? -14.120 29.009 4.233 1.00 33.72 279 ASN A N 1
ATOM 2137 C CA . ASN A 1 279 ? -13.278 30.200 4.105 1.00 33.72 279 ASN A CA 1
ATOM 2138 C C . ASN A 1 279 ? -11.794 30.026 3.761 1.00 33.72 279 ASN A C 1
ATOM 2140 O O . ASN A 1 279 ? -10.922 30.306 4.575 1.00 33.72 279 ASN A O 1
ATOM 2144 N N . SER A 1 280 ? -11.502 29.750 2.493 1.00 30.47 280 SER A N 1
ATOM 2145 C CA . SER A 1 280 ? -10.329 30.314 1.814 1.00 30.47 280 SER A CA 1
ATOM 2146 C C . SER A 1 280 ? -10.600 30.319 0.317 1.00 30.47 280 SER A C 1
ATOM 2148 O O . SER A 1 280 ? -10.587 29.276 -0.330 1.00 30.47 280 SER A O 1
ATOM 2150 N N . ARG A 1 281 ? -10.892 31.498 -0.241 1.00 27.66 281 ARG A N 1
ATOM 2151 C CA . ARG A 1 281 ? -10.845 31.695 -1.690 1.00 27.66 281 ARG A CA 1
ATOM 2152 C C . ARG A 1 281 ? -9.397 31.492 -2.124 1.00 27.66 281 ARG A C 1
ATOM 2154 O O . ARG A 1 281 ? -8.564 32.351 -1.855 1.00 27.66 281 ARG A O 1
ATOM 2161 N N . VAL A 1 282 ? -9.117 30.392 -2.806 1.00 26.70 282 VAL A N 1
ATOM 2162 C CA . VAL A 1 282 ? -7.958 30.306 -3.691 1.00 26.70 282 VAL A CA 1
ATOM 2163 C C . VAL A 1 282 ? -8.528 30.319 -5.098 1.00 26.70 282 VAL A C 1
ATOM 2165 O O . VAL A 1 282 ? -9.208 29.383 -5.512 1.00 26.70 282 VAL A O 1
ATOM 2168 N N . ASN A 1 283 ? -8.342 31.451 -5.773 1.00 25.47 283 ASN A N 1
ATOM 2169 C CA . ASN A 1 283 ? -8.611 31.562 -7.197 1.00 25.47 283 ASN A CA 1
ATOM 2170 C C . ASN A 1 283 ? -7.654 30.626 -7.940 1.00 25.47 283 ASN A C 1
ATOM 2172 O O . ASN A 1 283 ? -6.463 30.589 -7.622 1.00 25.47 283 ASN A O 1
ATOM 2176 N N . ILE A 1 284 ? -8.207 29.894 -8.905 1.00 34.75 284 ILE A N 1
ATOM 2177 C CA . ILE A 1 284 ? -7.459 29.282 -10.006 1.00 34.75 284 ILE A CA 1
ATOM 2178 C C . ILE A 1 284 ? -7.002 30.404 -10.941 1.00 34.75 284 ILE A C 1
ATOM 2180 O O . ILE A 1 284 ? -7.817 31.333 -11.158 1.00 34.75 284 ILE A O 1
#

Mean predicted aligned error: 17.12 Å

pLDDT: mean 74.16, std 18.54, range [25.47, 95.69]

Nearest PDB structures (foldseek):
  1zar-assembly1_A  TM=3.765E-01  e=9.980E-05  Archaeoglobus fulgidus
  3zhe-assembly1_B  TM=2.793E-01  e=2.127E+00  Caenorhabditis elegans
  8hf0-assembly1_D  TM=1.870E-01  e=1.629E+00  Drosophila melanogaster
  6ybg-assembly1_A  TM=2.417E-01  e=6.870E+00  Homo sapiens

Sequence (284 aa):
MMNIAFANRINVSTDTLNAALLRKVDNHSFSEKTFTKLVSIANRDNQLSSAVGESIFKGRAAADGVQVDAVSVKAVKVALSDALKHVKNEHAKAQFSMWLASCDSLLSIGRDKEKKGAEFNTGPDRLALLRQHHGEPVYLASGSYGCVLKIGDHVIKQFNKADPAAMLHELNICNDYMVVAKNQHNLAYLSQGELVMPFVEGGAPTQDEVKAGVKTLYEQGFIMGDPKPGNFKVTNEGVVPIDFGQVVKIEDPHSIHKSVKFAFVHDYMRGGIVVFQTNSRVNI

Solvent-accessible surface area (backbone atoms only — not comparable to full-atom values): 16244 Å² total; per-residue (Å²): 135,86,82,78,81,61,67,68,69,74,49,64,91,77,41,50,55,53,57,42,46,54,36,41,21,76,33,81,74,83,50,72,71,53,34,54,41,52,26,56,23,40,23,70,76,37,73,36,52,70,57,58,26,38,19,30,62,66,68,42,81,61,60,90,87,68,84,68,58,61,64,37,44,48,54,52,40,49,42,50,57,59,37,53,77,65,40,78,42,70,55,25,45,52,53,54,49,50,31,45,49,34,36,49,51,51,51,44,49,44,51,48,48,53,47,55,55,32,69,78,49,79,59,66,61,66,66,58,46,46,37,71,75,58,43,78,64,43,83,73,50,75,58,100,61,27,37,34,28,36,48,83,70,26,29,40,41,41,53,78,61,92,48,72,67,57,53,50,47,22,43,49,43,45,38,54,48,28,55,76,71,68,44,74,87,62,67,45,49,77,55,99,86,27,43,36,33,64,50,81,78,57,46,79,39,50,73,68,48,42,53,52,26,52,50,54,40,42,78,73,44,32,47,65,36,73,85,46,46,92,33,37,29,34,40,100,91,44,50,42,79,76,61,34,74,52,45,46,52,67,94,48,79,79,76,57,51,68,71,54,50,50,53,34,51,54,44,36,75,73,64,61,75,88,84,88,82,77,92,74,93,75,82,131

Foldseek 3Di:
DDPPQDQLDDDLVPDALLRNLLSCLAPLDDDPVSLVSSLSRLCVRLVDDSLLSCCLQVVDPRDPPDDQDLRSLVVSLVSLVVSLVVRDDPNSNVNSVSSNVSSVVSNVVVVVVVVVVCVVVPDPQVVVVLCVVFNDWAWDAADPFAGWTDGDQKIKGAGPDQDVLLLVQFQVQLQLVCVLVVNNPWGWDDDPSIIMGGHDDADQDDPVLLLVQQVVCVVSQKHFLARDSVQWGQDPVGIYGDTCSQMDGNVPPPPDDPVSVVVSVVSCVVPVDDNPDDDDDDDD

Secondary structure (DSSP, 8-state):
-------S---TTT--HHHHHHTTTT-S---HHHHHHHHHHHHHHH---HHHHHHHHH-PPPPTT----HHHHHHHHHHHHHHHTT--SHHHHHHHHHHHHHHHHHHHHHHHHHHHHHHT--SS-HHHHHHHHH-SPEEEEEETTEEEEEETTEEEEEESS--HHHHHHHHHHHHHHHHHTT--SS--EEETTEEEEE----BPPPHHHHHHHHHHHHHTTEEESS--GGGEEEETTEEEE---TTEE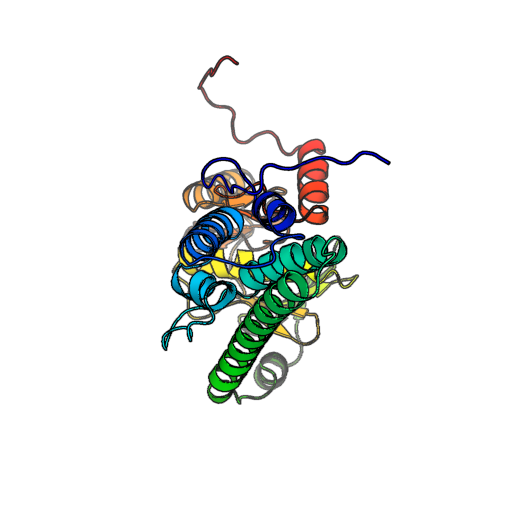ETT-SSSS-HHHHHHHHHHHHTT--SS--SS-----